Protein AF-A0A7S2E6J2-F1 (afdb_monomer)

Nearest PDB structures (foldseek):
  5vcr-assembly2_B  TM=5.722E-01  e=1.008E+00  Homo sapiens
  5vcr-assembly1_A  TM=5.751E-01  e=1.292E+00  Homo sapiens
  5vcs-assembly1_A  TM=5.087E-01  e=6.532E-01  Homo sapiens
  5vcs-assembly1_B  TM=5.677E-01  e=1.656E+00  Homo sapiens
  5vcm-assembly1_A  TM=4.389E-01  e=5.770E-01  Homo sapiens

Mean predicted aligned error: 14.95 Å

Solvent-accessible surface area (backbone atoms only — not comparable to full-atom values): 14773 Å² total; per-residue (Å²): 134,65,65,67,59,55,45,53,52,41,31,70,73,67,76,42,83,70,91,69,62,67,67,60,56,49,53,53,36,71,76,64,76,53,83,88,70,80,53,68,65,57,50,46,56,49,37,75,72,74,47,98,60,98,64,70,84,74,70,90,72,56,54,74,45,74,38,67,90,38,81,41,40,69,70,78,54,69,82,57,72,49,73,45,78,44,50,64,47,78,28,36,65,72,53,73,93,82,52,46,24,30,37,34,32,47,39,90,72,88,70,39,44,40,63,35,46,38,64,45,40,58,91,46,35,76,46,63,32,35,39,36,38,33,55,64,83,62,50,69,70,60,52,53,52,46,59,64,30,67,39,81,53,56,58,47,78,43,66,41,92,61,64,76,90,46,44,87,80,66,61,92,77,90,49,89,39,42,36,40,38,54,32,89,56,81,69,65,87,66,60,85,51,41,20,45,82,54,97,78,53,45,71,61,62,75,63,43,53,61,36,73,90,72,18,56,76,37,68,73,49,30,56,52,45,65,59,44,38,79,81,37,77,84,67,55,63,38,61,68,95,53,60,54,87

Sequence (245 aa):
YDYRISQILVEGMLGVLPEVPPLIIKEYLAENGKELPINTGKFRKWWDMYCEDEKSPIQESHVISNYASTNLSPRHLADETASIIHGAKHYLPWEQSRHAITLVVSDWQEGLSGHLISHIDSSKHPFSKLVVMVPESTSSSDTDSLVHANTSLHVSIEKRSRPDYMDLCTAPIDTEWFMMTNSYHVVAPHVELLFTNDEQRRPVIPFVPADEHNCDNVCRCHDIHESSLRFAPDNDMVIQDFDML

pLDDT: mean 74.42, std 15.63, range [37.75, 95.19]

Organism: NCBI:txid49249

Foldseek 3Di:
DDVVVVQCVCCLPPVDGDDDPPVVVVVCCVVPVDDDDPCVVVQQVVCVVPPPDPDRSDDDAADEAEQAPEEDEPVVCPPPPHPHYHHYDYFHWQDLVPFAEEEEALEPDDLLLLVQQLLDEVVADSHQAYEYEDALPDDPVSVVSSCPRNYPHGYHYHHDPDDSVCCVVPTDDPTPYYFYDYSPDDDDSHDIWTFHPDPVGHTDQDKFFQDPVTACVPVVSVVQVVVCCVVVVPDGIHGPDTGGD

Radius of gyration: 26.73 Å; Cα contacts (8 Å, |Δi|>4): 343; chains: 1; bounding box: 59×35×81 Å

Secondary structure (DSSP, 8-state):
--HHHHHHHHHHHHSS-----HHHHHHHHHHH------HHHHHHHHHHHH---SS-SS-PPPPEEEEEEEEE-GGGGTT---SEEEEEEE-EEP-TTT--EEEEEE--SSSHHHHHHHT--TTTSS-SEEEEEE-TT--HHHHHHHHTSS-SSEEEEEE-SS-GGGHHHHS---SSEEEEEETTPPPPSS---EE-SSTT--B----EE-SIIIIITSHHHHHHHHHHTTT-TT--EE--TT-B-

Structure (mmCIF, N/CA/C/O backbone):
data_AF-A0A7S2E6J2-F1
#
_entry.id   AF-A0A7S2E6J2-F1
#
loop_
_atom_site.group_PDB
_atom_site.id
_atom_site.type_symbol
_atom_site.label_atom_id
_atom_site.label_alt_id
_atom_site.label_comp_id
_atom_site.label_asym_id
_atom_site.label_entity_id
_atom_site.label_seq_id
_atom_site.pdbx_PDB_ins_code
_atom_site.Cartn_x
_atom_site.Cartn_y
_atom_site.Cartn_z
_atom_site.occupancy
_atom_site.B_iso_or_equiv
_atom_site.auth_seq_id
_atom_site.auth_comp_id
_atom_site.auth_asym_id
_atom_site.auth_atom_id
_atom_site.pdbx_PDB_model_num
ATOM 1 N N . TYR A 1 1 ? 23.609 -8.099 -19.643 1.00 41.03 1 TYR A N 1
ATOM 2 C CA . TYR A 1 1 ? 23.805 -6.647 -19.802 1.00 41.03 1 TYR A CA 1
ATOM 3 C C . TYR A 1 1 ? 24.471 -6.424 -21.151 1.00 41.03 1 TYR A C 1
ATOM 5 O O . TYR A 1 1 ? 25.605 -6.854 -21.325 1.00 41.03 1 TYR A O 1
ATOM 13 N N . ASP A 1 2 ? 23.740 -5.909 -22.143 1.00 37.75 2 ASP A N 1
ATOM 14 C CA . ASP A 1 2 ? 24.273 -5.741 -23.502 1.00 37.75 2 ASP A CA 1
ATOM 15 C C . ASP A 1 2 ? 24.904 -4.354 -23.645 1.00 37.75 2 ASP A C 1
ATOM 17 O O . ASP A 1 2 ? 24.215 -3.353 -23.846 1.00 37.75 2 ASP A O 1
ATOM 21 N N . TYR A 1 3 ? 26.232 -4.305 -23.534 1.00 42.97 3 TYR A N 1
ATOM 22 C CA . TYR A 1 3 ? 27.012 -3.071 -23.625 1.00 42.97 3 TYR A CA 1
ATOM 23 C C . TYR A 1 3 ? 26.821 -2.324 -24.951 1.00 42.97 3 TYR A C 1
ATOM 25 O O . TYR A 1 3 ? 27.018 -1.113 -24.993 1.00 42.97 3 TYR A O 1
ATOM 33 N N . ARG A 1 4 ? 26.386 -3.007 -26.018 1.00 45.34 4 ARG A N 1
ATOM 34 C CA . ARG A 1 4 ? 26.133 -2.380 -27.322 1.00 45.34 4 ARG A CA 1
ATOM 35 C C . ARG A 1 4 ? 24.891 -1.497 -27.273 1.00 45.34 4 ARG A C 1
ATOM 37 O O . ARG A 1 4 ? 24.882 -0.440 -27.891 1.00 45.34 4 ARG A O 1
ATOM 44 N N . ILE A 1 5 ? 23.875 -1.891 -26.501 1.00 47.53 5 ILE A N 1
ATOM 45 C CA . ILE A 1 5 ? 22.680 -1.067 -26.283 1.00 47.53 5 ILE A CA 1
ATOM 46 C C . ILE A 1 5 ? 23.037 0.161 -25.441 1.00 47.53 5 ILE A C 1
ATOM 48 O O . ILE A 1 5 ? 22.637 1.267 -25.792 1.00 47.53 5 ILE A O 1
ATOM 52 N N . SER A 1 6 ? 23.868 0.003 -24.406 1.00 46.81 6 SER A N 1
ATOM 53 C CA . SER A 1 6 ? 24.375 1.135 -23.617 1.00 46.81 6 SER A CA 1
ATOM 54 C C . SER A 1 6 ? 25.221 2.099 -24.457 1.00 46.81 6 SER A C 1
ATOM 56 O O . SER A 1 6 ? 25.091 3.311 -24.316 1.00 46.81 6 SER A O 1
ATOM 58 N N . GLN A 1 7 ? 26.050 1.579 -25.367 1.00 50.91 7 GLN A N 1
ATOM 59 C CA . GLN A 1 7 ? 26.867 2.389 -26.268 1.00 50.91 7 GLN A CA 1
ATOM 60 C C . GLN A 1 7 ? 26.009 3.170 -27.268 1.00 50.91 7 GLN A C 1
ATOM 62 O O . GLN A 1 7 ? 26.205 4.371 -27.415 1.00 50.91 7 GLN A O 1
ATOM 67 N N . ILE A 1 8 ? 25.016 2.526 -27.890 1.00 52.47 8 ILE A N 1
ATOM 68 C CA . ILE A 1 8 ? 24.073 3.189 -28.804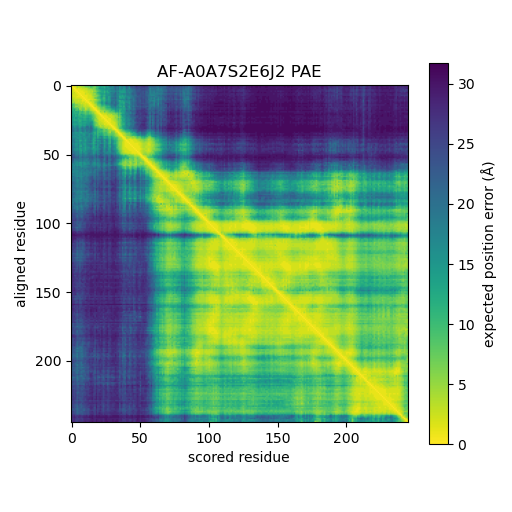 1.00 52.47 8 ILE A CA 1
ATOM 69 C C . ILE A 1 8 ? 23.292 4.291 -28.078 1.00 52.47 8 ILE A C 1
ATOM 71 O O . ILE A 1 8 ? 23.114 5.377 -28.624 1.00 52.47 8 ILE A O 1
ATOM 75 N N . LEU A 1 9 ? 22.857 4.035 -26.842 1.00 48.12 9 LEU A N 1
ATOM 76 C CA . LEU A 1 9 ? 22.108 5.006 -26.045 1.00 48.12 9 LEU A CA 1
ATOM 77 C C . LEU A 1 9 ? 22.966 6.209 -25.638 1.00 48.12 9 LEU A C 1
ATOM 79 O O . LEU A 1 9 ? 22.516 7.342 -25.779 1.00 48.12 9 LEU A O 1
ATOM 83 N N . VAL A 1 10 ? 24.204 5.996 -25.178 1.00 52.78 10 VAL A N 1
ATOM 84 C CA . VAL A 1 10 ? 25.076 7.096 -24.730 1.00 52.78 10 VAL A CA 1
ATOM 85 C C . VAL A 1 10 ? 25.671 7.876 -25.905 1.00 52.78 10 VAL A C 1
ATOM 87 O O . VAL A 1 10 ? 25.669 9.106 -25.868 1.00 52.78 10 VAL A O 1
ATOM 90 N N . GLU A 1 11 ? 26.110 7.203 -26.974 1.00 55.88 11 GLU A N 1
ATOM 91 C CA . GLU A 1 11 ? 26.562 7.880 -28.199 1.00 55.88 11 GLU A CA 1
ATOM 92 C C . GLU A 1 11 ? 25.412 8.641 -28.866 1.00 55.88 11 GLU A C 1
ATOM 94 O O . GLU A 1 11 ? 25.613 9.755 -29.352 1.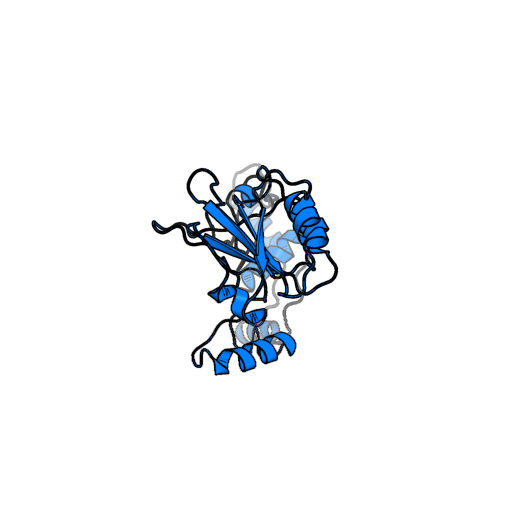00 55.88 11 GLU A O 1
ATOM 99 N N . GLY A 1 12 ? 24.205 8.068 -28.851 1.00 41.12 12 GLY A N 1
ATOM 100 C CA . GLY A 1 12 ? 22.995 8.707 -29.359 1.00 41.12 12 GLY A CA 1
ATOM 101 C C . GLY A 1 12 ? 22.571 9.932 -28.545 1.00 41.12 12 GLY A C 1
ATOM 102 O O . GLY A 1 12 ? 22.185 10.936 -29.135 1.00 41.12 12 GLY A O 1
ATOM 103 N N . MET A 1 13 ? 22.678 9.883 -27.212 1.00 40.56 13 MET A N 1
ATOM 104 C CA . MET A 1 13 ? 22.299 10.995 -26.327 1.00 40.56 13 MET A CA 1
ATOM 105 C C . MET A 1 13 ? 23.333 12.119 -26.263 1.00 40.56 13 MET A C 1
ATOM 107 O O . MET A 1 13 ? 22.961 13.288 -26.224 1.00 40.56 13 MET A O 1
ATOM 111 N N . LEU A 1 14 ? 24.620 11.783 -26.159 1.00 45.97 14 LEU A N 1
ATOM 112 C CA . LEU A 1 14 ? 25.662 12.753 -25.805 1.00 45.97 14 LEU A CA 1
ATOM 113 C C . LEU A 1 14 ? 26.575 13.108 -26.981 1.00 45.97 14 LEU A C 1
ATOM 115 O O . LEU A 1 14 ? 27.396 14.017 -26.865 1.00 45.97 14 LEU A O 1
ATOM 119 N N . GLY A 1 15 ? 26.473 12.388 -28.103 1.00 38.56 15 GLY A N 1
ATOM 120 C CA . GLY A 1 15 ? 27.343 12.581 -29.266 1.00 38.56 15 GLY A CA 1
ATOM 121 C C . GLY A 1 15 ? 28.822 12.272 -28.999 1.00 38.56 15 GLY A C 1
ATOM 122 O O . GLY A 1 15 ? 29.670 12.583 -29.835 1.00 38.56 15 GLY A O 1
ATOM 123 N N . VAL A 1 16 ? 29.139 11.671 -27.849 1.00 43.78 16 VAL A N 1
ATOM 124 C CA . VAL A 1 16 ? 30.488 11.289 -27.418 1.00 43.78 16 VAL A CA 1
ATOM 125 C C . 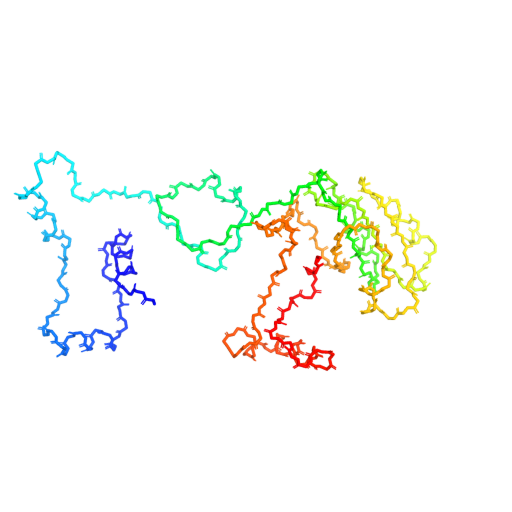VAL A 1 16 ? 30.531 9.795 -27.116 1.00 43.78 16 VAL A C 1
ATOM 127 O O . VAL A 1 16 ? 29.556 9.225 -26.625 1.00 43.78 16 VAL A O 1
ATOM 130 N N . LEU A 1 17 ? 31.666 9.160 -27.419 1.00 48.25 17 LEU A N 1
ATOM 131 C CA . LEU A 1 17 ? 31.890 7.750 -27.103 1.00 48.25 17 LEU A CA 1
ATOM 132 C C . LEU A 1 17 ? 31.928 7.582 -25.570 1.00 48.25 17 LEU A C 1
ATOM 134 O O . LEU A 1 17 ? 32.726 8.273 -24.931 1.00 48.25 17 LEU A O 1
ATOM 138 N N . PRO A 1 18 ? 31.113 6.703 -24.960 1.00 50.50 18 PRO A N 1
ATOM 139 C CA . PRO A 1 18 ? 31.219 6.432 -23.530 1.00 50.50 18 PRO A CA 1
ATOM 140 C C . PRO A 1 18 ? 32.587 5.833 -23.183 1.00 50.50 18 PRO A C 1
ATOM 142 O O . PRO A 1 18 ? 33.120 5.012 -23.932 1.00 50.50 18 PRO A O 1
ATOM 145 N N . GLU A 1 19 ? 33.134 6.188 -22.017 1.00 46.03 19 GLU A N 1
ATOM 146 C CA . GLU A 1 19 ? 34.286 5.480 -21.452 1.00 46.03 19 GLU A CA 1
ATOM 147 C C . GLU A 1 19 ? 33.869 4.050 -21.081 1.00 46.03 19 GLU A C 1
ATOM 149 O O . GLU A 1 19 ? 33.133 3.813 -20.122 1.00 46.03 19 GLU A O 1
ATOM 154 N N . VAL A 1 20 ? 34.322 3.080 -21.874 1.00 50.25 20 VAL A N 1
ATOM 155 C CA . VAL A 1 20 ? 34.096 1.652 -21.624 1.00 50.25 20 VAL A CA 1
ATOM 156 C C . VAL A 1 20 ? 35.210 1.122 -20.708 1.00 50.25 20 VAL A C 1
ATOM 158 O O . VAL A 1 20 ? 36.368 1.518 -20.878 1.00 50.25 20 VAL A O 1
ATOM 161 N N . PRO A 1 21 ? 34.916 0.214 -19.753 1.00 44.59 21 PRO A N 1
ATOM 162 C CA . PRO A 1 21 ? 35.924 -0.337 -18.852 1.00 44.59 21 PRO A CA 1
ATOM 163 C C . PRO A 1 21 ? 37.159 -0.891 -19.594 1.00 44.59 21 PRO A C 1
ATOM 165 O O . PRO A 1 21 ? 37.001 -1.651 -20.557 1.00 44.59 21 PRO A O 1
ATOM 168 N N . PRO A 1 22 ? 38.393 -0.588 -19.136 1.00 46.16 22 PRO A N 1
ATOM 169 C CA . PRO A 1 22 ? 39.625 -0.897 -19.870 1.00 46.16 22 PRO A CA 1
ATOM 170 C C . PRO A 1 22 ? 39.814 -2.374 -20.227 1.00 46.16 22 PRO A C 1
ATOM 172 O O . PRO A 1 22 ? 40.405 -2.677 -21.258 1.00 46.16 22 PRO A O 1
ATOM 175 N N . LEU A 1 23 ? 39.314 -3.299 -19.400 1.00 47.03 23 LEU A N 1
ATOM 176 C CA . LEU A 1 23 ? 39.398 -4.744 -19.648 1.00 47.03 23 LEU A CA 1
ATOM 177 C C . LEU A 1 23 ? 38.627 -5.168 -20.906 1.00 47.03 23 LEU A C 1
ATOM 179 O O . LE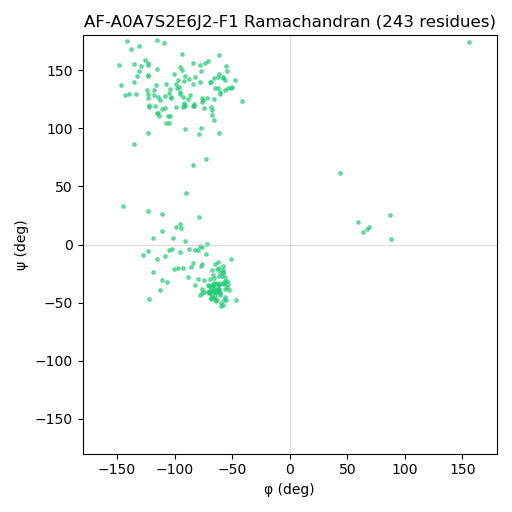U A 1 23 ? 39.164 -5.923 -21.709 1.00 47.03 23 LEU A O 1
ATOM 183 N N . ILE A 1 24 ? 37.439 -4.603 -21.132 1.00 49.66 24 ILE A N 1
ATOM 184 C CA . ILE A 1 24 ? 36.585 -4.920 -22.287 1.00 49.66 24 ILE A CA 1
ATOM 185 C C . ILE A 1 24 ? 37.200 -4.369 -23.580 1.00 49.66 24 ILE A C 1
ATOM 187 O O . ILE A 1 24 ? 37.245 -5.055 -24.600 1.00 49.66 24 ILE A O 1
ATOM 191 N N . ILE A 1 25 ? 37.739 -3.144 -23.534 1.00 49.25 25 ILE A N 1
ATOM 192 C CA . ILE A 1 25 ? 38.473 -2.549 -24.662 1.00 49.25 25 ILE A CA 1
ATOM 193 C C . ILE A 1 25 ? 39.714 -3.390 -24.993 1.00 49.25 25 ILE A C 1
ATOM 195 O O . ILE A 1 25 ? 40.023 -3.615 -26.162 1.00 49.25 25 ILE A O 1
ATOM 199 N N . LYS A 1 26 ? 40.420 -3.878 -23.969 1.00 49.91 26 LYS A N 1
ATOM 200 C CA . LYS A 1 26 ? 41.641 -4.670 -24.126 1.00 49.91 26 LYS A CA 1
ATOM 201 C C . LYS A 1 26 ? 41.364 -6.054 -24.716 1.00 49.91 26 LYS A C 1
ATOM 203 O O . LYS A 1 26 ? 42.124 -6.475 -25.580 1.00 49.91 26 LYS A O 1
ATOM 208 N N . GLU A 1 27 ? 40.284 -6.720 -24.309 1.00 54.41 27 GLU A N 1
ATOM 209 C CA . GLU A 1 27 ? 39.825 -7.988 -24.901 1.00 54.41 27 GLU A CA 1
ATOM 210 C C . GLU A 1 27 ? 39.403 -7.800 -26.367 1.00 54.41 27 GLU A C 1
ATOM 212 O O . GLU A 1 27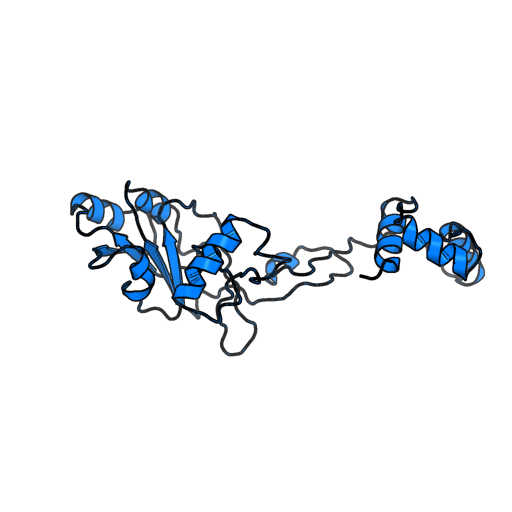 ? 39.886 -8.509 -27.247 1.00 54.41 27 GLU A O 1
ATOM 217 N N . TYR A 1 28 ? 38.613 -6.765 -26.667 1.00 49.00 28 TYR A N 1
ATOM 218 C CA . TYR A 1 28 ? 38.158 -6.477 -28.031 1.00 49.00 28 TYR A CA 1
ATOM 219 C C . TYR A 1 28 ? 39.303 -6.088 -28.988 1.00 49.00 28 TYR A C 1
ATOM 221 O O . TYR A 1 28 ? 39.335 -6.526 -30.143 1.00 49.00 28 TYR A O 1
ATOM 229 N N . LEU A 1 29 ? 40.273 -5.292 -28.519 1.00 50.66 29 LEU A N 1
ATOM 230 C CA . LEU A 1 29 ? 41.475 -4.932 -29.280 1.00 50.66 29 LEU A CA 1
ATOM 231 C C . LEU A 1 29 ? 42.430 -6.118 -29.459 1.00 50.66 29 LEU A C 1
ATOM 233 O O . LEU A 1 29 ? 43.048 -6.228 -30.518 1.00 50.66 29 LEU A O 1
ATOM 237 N N . ALA A 1 30 ? 42.546 -6.997 -28.458 1.00 54.28 30 ALA A N 1
ATOM 238 C CA . ALA A 1 30 ? 43.369 -8.203 -28.538 1.00 54.28 30 ALA A CA 1
ATOM 239 C C . ALA A 1 30 ? 42.816 -9.218 -29.550 1.00 54.28 30 ALA A C 1
ATOM 241 O O . ALA A 1 30 ? 43.599 -9.874 -30.233 1.00 54.28 30 ALA A O 1
ATOM 242 N N . GLU A 1 31 ? 41.491 -9.314 -29.686 1.00 51.47 31 GLU A N 1
ATOM 243 C CA . GLU A 1 31 ? 40.849 -10.217 -30.647 1.00 51.47 31 GLU A CA 1
ATOM 244 C C . GLU A 1 31 ? 40.770 -9.643 -32.071 1.00 51.47 31 GLU A C 1
ATOM 246 O O . GLU A 1 31 ? 40.906 -10.393 -33.037 1.00 51.47 31 GLU A O 1
ATOM 251 N N . ASN A 1 32 ? 40.571 -8.327 -32.233 1.00 53.75 32 ASN A N 1
ATOM 252 C CA . ASN A 1 32 ? 40.195 -7.745 -33.533 1.00 53.75 32 ASN A CA 1
ATOM 253 C C . ASN A 1 32 ? 41.140 -6.657 -34.074 1.00 53.75 32 ASN A C 1
ATOM 255 O O . ASN A 1 32 ? 40.951 -6.200 -35.205 1.00 53.75 32 ASN A O 1
ATOM 259 N N . GLY A 1 33 ? 42.153 -6.238 -33.305 1.00 48.44 33 GLY A N 1
ATOM 260 C CA . GLY A 1 33 ? 43.247 -5.367 -33.755 1.00 48.44 33 GLY A CA 1
ATOM 261 C C . GLY A 1 33 ? 42.841 -3.986 -34.288 1.00 48.44 33 GLY A C 1
ATOM 262 O O . GLY A 1 33 ? 43.606 -3.383 -35.041 1.00 48.44 33 GLY A O 1
ATOM 263 N N . LYS A 1 34 ? 41.639 -3.488 -33.969 1.00 50.72 34 LYS A N 1
ATOM 264 C CA . LYS A 1 34 ? 41.088 -2.249 -34.543 1.00 50.72 34 LYS A CA 1
ATOM 265 C C . LYS A 1 34 ? 40.497 -1.338 -33.474 1.00 50.72 34 LYS A C 1
ATOM 267 O O . LYS A 1 34 ? 39.639 -1.769 -32.709 1.00 50.72 34 LYS A O 1
ATOM 272 N N . GLU A 1 35 ? 40.908 -0.070 -33.492 1.00 53.91 35 GLU A N 1
ATOM 273 C CA . GLU A 1 35 ? 40.213 1.011 -32.785 1.00 53.91 35 GLU A CA 1
ATOM 274 C C . GLU A 1 35 ? 38.749 1.077 -33.232 1.00 53.91 35 GLU A C 1
ATOM 276 O O . GLU A 1 35 ? 38.450 0.889 -34.415 1.00 53.91 35 GLU A O 1
ATOM 281 N N . LEU A 1 36 ? 37.841 1.340 -32.289 1.00 49.53 36 LEU A N 1
ATOM 282 C CA . LEU A 1 36 ? 36.422 1.537 -32.575 1.00 49.53 36 LEU A CA 1
ATOM 283 C C . LEU A 1 36 ? 36.256 2.845 -33.369 1.00 49.53 36 LEU A C 1
ATOM 285 O O . LEU A 1 36 ? 36.502 3.921 -32.824 1.00 49.53 36 LEU A O 1
ATOM 289 N N . PRO A 1 37 ? 35.876 2.791 -34.657 1.00 51.41 37 PRO A N 1
ATOM 290 C CA . PRO A 1 37 ? 35.759 3.996 -35.461 1.00 51.41 37 PRO A CA 1
ATOM 291 C C . PRO A 1 37 ? 34.464 4.745 -35.126 1.00 51.41 37 PRO A C 1
ATOM 293 O O . PRO A 1 37 ? 33.441 4.129 -34.828 1.00 51.41 37 PRO A O 1
ATOM 296 N N . ILE A 1 38 ? 34.488 6.078 -35.254 1.00 49.72 38 ILE A N 1
ATOM 297 C CA . ILE A 1 38 ? 33.293 6.935 -35.188 1.00 49.72 38 ILE A CA 1
ATOM 298 C C . ILE A 1 38 ? 32.353 6.538 -36.335 1.00 49.72 38 ILE A C 1
ATOM 300 O O . ILE A 1 38 ? 32.509 6.957 -37.486 1.00 49.72 38 ILE A O 1
ATOM 304 N N . ASN A 1 39 ? 31.381 5.680 -36.030 1.00 55.81 39 ASN A N 1
ATOM 305 C CA . ASN A 1 39 ? 30.521 5.054 -37.033 1.00 55.81 39 ASN A CA 1
ATOM 306 C C . ASN A 1 39 ? 29.444 5.999 -37.574 1.00 55.81 39 ASN A C 1
ATOM 308 O O . ASN A 1 39 ? 28.923 5.757 -38.662 1.00 55.81 39 ASN A O 1
ATOM 312 N N . THR A 1 40 ? 29.173 7.113 -36.890 1.00 52.66 40 THR A N 1
ATOM 313 C CA . THR A 1 40 ? 28.182 8.122 -37.289 1.00 52.66 40 THR A CA 1
ATOM 314 C C . THR A 1 40 ? 28.446 8.669 -38.692 1.00 52.66 40 THR A C 1
ATOM 316 O O . THR A 1 40 ? 27.536 8.742 -39.515 1.00 52.66 40 THR A O 1
ATOM 319 N N . GLY A 1 41 ? 29.703 9.000 -39.014 1.00 58.44 41 GLY A N 1
ATOM 320 C CA . GLY A 1 41 ? 30.064 9.520 -40.340 1.00 58.44 41 GLY A CA 1
ATOM 321 C C . GLY A 1 41 ? 29.939 8.471 -41.448 1.00 58.44 41 GLY A C 1
ATOM 322 O O . GLY A 1 41 ? 29.502 8.772 -42.558 1.00 58.44 41 GLY A O 1
ATOM 323 N N . LYS A 1 42 ? 30.273 7.215 -41.136 1.00 59.72 42 LYS A N 1
ATOM 324 C CA . LYS A 1 42 ? 30.160 6.089 -42.068 1.00 59.72 42 LYS A CA 1
ATOM 325 C C . LYS A 1 42 ? 28.698 5.723 -42.339 1.00 59.72 42 LYS A C 1
ATOM 327 O O . LYS A 1 42 ? 28.353 5.460 -43.486 1.00 59.72 42 LYS A O 1
ATOM 332 N N . PHE A 1 43 ? 27.855 5.760 -41.310 1.00 56.03 43 PHE A N 1
ATOM 333 C CA . PHE A 1 43 ? 26.421 5.503 -41.411 1.00 56.03 43 PHE A CA 1
ATOM 334 C C . PHE A 1 43 ? 25.711 6.553 -42.271 1.00 56.03 43 PHE A C 1
ATOM 336 O O . PHE A 1 43 ? 25.021 6.180 -43.214 1.00 56.03 43 PHE A O 1
ATOM 343 N N . ARG A 1 44 ? 25.963 7.853 -42.033 1.00 61.84 44 ARG A N 1
ATOM 344 C CA . ARG A 1 44 ? 25.426 8.938 -42.881 1.00 61.84 44 ARG A CA 1
ATOM 345 C C . ARG A 1 44 ? 25.798 8.741 -44.349 1.00 61.84 44 ARG A C 1
ATOM 347 O O . ARG A 1 44 ? 24.930 8.735 -45.205 1.00 61.84 44 ARG A O 1
ATOM 354 N N . LYS A 1 45 ? 27.075 8.451 -44.621 1.00 64.25 45 LYS A N 1
ATOM 355 C CA . LYS A 1 45 ? 27.564 8.217 -45.985 1.00 64.25 45 LYS A CA 1
ATOM 356 C C . LYS A 1 45 ? 26.896 7.023 -46.676 1.00 64.25 45 LYS A C 1
ATOM 358 O O . LYS A 1 45 ? 26.742 7.040 -47.891 1.00 64.25 45 LYS A O 1
ATOM 363 N N . TRP A 1 46 ? 26.562 5.965 -45.940 1.00 61.50 46 TRP A N 1
ATOM 364 C CA . TRP A 1 46 ? 25.830 4.823 -46.493 1.00 61.50 46 TRP A CA 1
ATOM 365 C C . TRP A 1 46 ? 24.360 5.145 -46.728 1.00 61.50 46 TRP A C 1
ATOM 367 O O . TRP A 1 46 ? 23.834 4.777 -47.770 1.00 61.50 46 TRP A O 1
ATOM 377 N N . TRP A 1 47 ? 23.722 5.867 -45.813 1.00 61.31 47 TRP A N 1
ATOM 378 C CA . TRP A 1 47 ? 22.354 6.326 -46.007 1.00 61.31 47 TRP A CA 1
ATOM 379 C C . TRP A 1 47 ? 22.227 7.214 -47.246 1.00 61.31 47 TRP A C 1
ATOM 381 O O . TRP A 1 47 ? 21.443 6.891 -48.127 1.00 61.31 47 TRP A O 1
ATOM 391 N N . ASP A 1 48 ? 23.085 8.228 -47.387 1.00 67.56 48 ASP A N 1
ATOM 392 C CA . ASP A 1 48 ? 23.100 9.122 -48.556 1.00 67.56 48 ASP A CA 1
ATOM 393 C C . ASP A 1 48 ? 23.332 8.369 -49.879 1.00 67.56 48 ASP A C 1
ATOM 395 O O . ASP A 1 48 ? 22.947 8.828 -50.950 1.00 67.56 48 ASP A O 1
ATOM 399 N N . MET A 1 49 ? 24.014 7.221 -49.819 1.00 72.00 49 MET A N 1
ATOM 400 C CA . MET A 1 49 ? 24.366 6.424 -50.993 1.00 72.00 49 MET A CA 1
ATOM 401 C C . MET A 1 49 ? 23.282 5.416 -51.388 1.00 72.00 49 MET A C 1
ATOM 403 O O . MET A 1 49 ? 23.217 5.044 -52.558 1.00 72.00 49 MET A O 1
ATOM 407 N N . TYR A 1 50 ? 22.476 4.939 -50.436 1.00 64.88 50 TYR A N 1
ATOM 408 C CA . TYR A 1 50 ? 21.583 3.792 -50.639 1.00 64.88 50 TYR A CA 1
ATOM 409 C C . TYR A 1 50 ? 20.116 4.045 -50.262 1.00 64.88 50 TYR A C 1
ATOM 411 O O . TYR A 1 50 ? 19.272 3.206 -50.572 1.00 64.88 50 TYR A O 1
ATOM 419 N N . CYS A 1 51 ? 19.790 5.169 -49.623 1.00 57.78 51 CYS A N 1
ATOM 420 C CA . CYS A 1 51 ? 18.422 5.567 -49.299 1.00 57.78 51 CYS A CA 1
ATOM 421 C C . CYS A 1 51 ? 18.061 6.844 -50.073 1.00 57.78 51 CYS A C 1
ATOM 423 O O . CYS A 1 51 ? 18.605 7.909 -49.810 1.00 57.78 51 CYS A O 1
ATOM 425 N N . GLU A 1 52 ? 17.123 6.742 -51.022 1.00 58.31 52 GLU A N 1
ATOM 426 C CA . GLU A 1 52 ? 16.626 7.855 -51.859 1.00 58.31 52 GLU A CA 1
ATOM 427 C C . GLU A 1 52 ? 15.605 8.767 -51.134 1.00 58.31 52 GLU A C 1
ATOM 429 O O . GLU A 1 52 ? 14.765 9.394 -51.776 1.00 58.31 52 GLU A O 1
ATOM 434 N N . ASP A 1 53 ? 15.616 8.817 -49.799 1.00 58.25 53 ASP A N 1
ATOM 435 C CA . ASP A 1 53 ? 14.618 9.559 -49.015 1.00 58.25 53 ASP A CA 1
ATOM 436 C C . ASP A 1 53 ? 15.166 10.937 -48.592 1.00 58.25 53 ASP A C 1
ATOM 438 O O . ASP A 1 53 ? 16.312 11.046 -48.157 1.00 58.25 53 ASP A O 1
ATOM 442 N N . GLU A 1 54 ? 14.355 12.000 -48.673 1.00 55.09 54 GLU A N 1
ATOM 443 C CA . GLU A 1 54 ? 14.765 13.389 -48.355 1.00 55.09 54 GLU A CA 1
ATOM 444 C C . GLU A 1 54 ? 14.981 13.640 -46.846 1.00 55.09 54 GLU A C 1
ATOM 446 O O . GLU A 1 54 ? 15.293 14.754 -46.416 1.00 55.09 54 GLU A O 1
ATOM 451 N N . LYS A 1 55 ? 14.802 12.619 -46.002 1.00 56.44 55 LYS A N 1
ATOM 452 C CA . LYS A 1 55 ? 14.913 12.739 -44.545 1.00 56.44 55 LYS A CA 1
ATOM 453 C C . LYS A 1 55 ? 16.329 12.446 -44.056 1.00 56.44 55 LYS A C 1
ATOM 455 O O . LYS A 1 55 ? 17.010 11.550 -44.549 1.00 56.44 55 LYS A O 1
ATOM 460 N N . SER A 1 56 ? 16.736 13.169 -43.008 1.00 59.53 56 SER A N 1
ATOM 461 C CA . SER A 1 56 ? 18.011 12.937 -42.317 1.00 59.53 56 SER A CA 1
ATOM 462 C C . SER A 1 56 ? 18.147 11.463 -41.880 1.00 59.53 56 SER A C 1
ATOM 464 O O . SER A 1 56 ? 17.198 10.939 -41.286 1.00 59.53 56 SER A O 1
ATOM 466 N N . PRO A 1 57 ? 19.317 10.815 -42.091 1.00 56.44 57 PRO A N 1
ATOM 467 C CA . PRO A 1 57 ? 19.612 9.447 -41.628 1.00 56.44 57 PRO A CA 1
ATOM 468 C C . PRO A 1 57 ? 19.443 9.252 -40.128 1.00 56.44 57 PRO A C 1
ATOM 470 O O . PRO A 1 57 ? 19.236 8.143 -39.645 1.00 56.44 57 PRO A O 1
ATOM 473 N N . ILE A 1 58 ? 19.640 10.335 -39.384 1.00 54.91 58 ILE A N 1
ATOM 474 C CA . ILE A 1 58 ? 19.565 10.359 -37.936 1.00 54.91 58 ILE A CA 1
ATOM 475 C C . ILE A 1 58 ? 18.380 11.250 -37.609 1.00 54.91 58 ILE A C 1
ATOM 477 O O . ILE A 1 58 ? 18.400 12.448 -37.906 1.00 54.91 58 ILE A O 1
ATOM 481 N N . GLN A 1 59 ? 17.348 10.635 -37.049 1.00 54.03 59 GLN A N 1
ATOM 482 C CA . GLN A 1 59 ? 16.185 11.320 -36.511 1.00 54.03 59 GLN A CA 1
ATOM 483 C C . GLN A 1 59 ? 16.264 11.236 -34.994 1.00 54.03 59 GLN A C 1
ATOM 485 O O . GLN A 1 59 ? 16.622 10.193 -34.444 1.00 54.03 59 GLN A O 1
ATOM 490 N N . GLU A 1 60 ? 15.953 12.339 -34.326 1.00 48.44 60 GLU A N 1
ATOM 491 C CA . GLU A 1 60 ? 15.780 12.341 -32.880 1.00 48.44 60 GLU A CA 1
ATOM 492 C C . GLU A 1 60 ? 14.530 11.510 -32.568 1.00 48.44 60 GLU A C 1
ATOM 494 O O . GLU A 1 60 ? 13.433 11.838 -33.024 1.00 48.44 60 GLU A O 1
ATOM 499 N N . SER A 1 61 ? 14.689 10.387 -31.862 1.00 49.44 61 SER A N 1
ATOM 500 C CA . SER A 1 61 ? 13.537 9.644 -31.353 1.00 49.44 61 SER A CA 1
ATOM 501 C C . SER A 1 61 ? 12.998 10.343 -30.112 1.00 49.44 61 SER A C 1
ATOM 503 O O . SER A 1 61 ? 13.754 10.981 -29.374 1.00 49.44 61 SER A O 1
ATOM 505 N N . HIS A 1 62 ? 11.711 10.156 -29.809 1.00 55.81 62 HIS A N 1
ATOM 506 C CA . HIS A 1 62 ? 11.253 10.452 -28.453 1.00 55.81 62 HIS A CA 1
ATOM 507 C C . HIS A 1 62 ? 11.997 9.549 -27.456 1.00 55.81 62 HIS A C 1
ATOM 509 O O . HIS A 1 62 ? 12.600 8.540 -27.843 1.00 55.81 62 HIS A O 1
ATOM 515 N N . VAL A 1 63 ? 11.961 9.930 -26.181 1.00 67.00 63 VAL A N 1
ATOM 516 C CA . VAL A 1 63 ? 12.692 9.290 -25.081 1.00 67.00 63 VAL A CA 1
ATOM 517 C C . VAL A 1 63 ? 12.526 7.761 -25.105 1.00 67.00 63 VAL A C 1
ATOM 519 O O . VAL A 1 63 ? 11.464 7.235 -25.439 1.00 67.00 63 VAL A O 1
ATOM 522 N N . ILE A 1 64 ? 13.597 7.032 -24.789 1.00 64.56 64 ILE A N 1
ATOM 523 C CA . ILE A 1 64 ? 13.529 5.601 -24.478 1.00 64.56 64 ILE A CA 1
ATOM 524 C C . ILE A 1 64 ? 13.524 5.493 -22.957 1.00 64.56 64 ILE A C 1
ATOM 526 O O . ILE A 1 64 ? 14.491 5.900 -22.313 1.00 64.56 64 ILE A O 1
ATOM 530 N N . SER A 1 65 ? 12.454 4.936 -22.397 1.00 68.75 65 SER A N 1
ATOM 531 C CA . SER A 1 65 ? 12.278 4.830 -20.947 1.00 68.75 65 SER A CA 1
ATOM 532 C C . SER A 1 65 ? 12.567 3.399 -20.492 1.00 68.75 65 SER A C 1
ATOM 534 O O . SER A 1 65 ? 12.028 2.425 -21.026 1.00 68.75 65 SER A O 1
ATOM 536 N N . ASN A 1 66 ? 13.469 3.255 -19.520 1.00 67.88 66 ASN A N 1
ATOM 537 C CA . ASN A 1 66 ? 13.861 1.965 -18.958 1.00 67.88 66 ASN A CA 1
ATOM 538 C C . ASN A 1 66 ? 13.412 1.887 -17.501 1.00 67.88 66 ASN A C 1
ATOM 540 O O . ASN A 1 66 ? 13.972 2.559 -16.639 1.00 67.88 66 ASN A O 1
ATOM 544 N N . TYR A 1 67 ? 12.428 1.033 -17.244 1.00 67.00 67 TYR A N 1
ATOM 545 C CA . TYR A 1 67 ? 11.865 0.793 -15.918 1.00 67.00 67 TYR A CA 1
ATOM 546 C C . TYR A 1 67 ? 12.214 -0.598 -15.404 1.00 67.00 67 TYR A C 1
ATOM 548 O O . TYR A 1 67 ? 11.457 -1.150 -14.609 1.00 67.00 67 TYR A O 1
ATOM 556 N N . ALA A 1 68 ? 13.326 -1.180 -15.870 1.00 62.66 68 ALA A N 1
ATOM 557 C CA . ALA A 1 68 ? 13.795 -2.488 -15.428 1.00 62.66 68 ALA A CA 1
ATOM 558 C C . ALA A 1 68 ? 13.643 -2.647 -13.905 1.00 62.66 68 ALA A C 1
ATOM 560 O O . ALA A 1 68 ? 14.147 -1.833 -13.134 1.00 62.66 68 ALA A O 1
ATOM 561 N N . SER A 1 69 ? 12.918 -3.691 -13.499 1.00 57.69 69 SER A N 1
ATOM 562 C CA . SER A 1 69 ? 12.634 -4.027 -12.095 1.00 57.69 69 SER A CA 1
ATOM 563 C C . SER A 1 69 ? 11.699 -3.065 -11.347 1.00 57.69 69 SER A C 1
ATOM 565 O O . SER A 1 69 ? 11.597 -3.150 -10.128 1.00 57.69 69 SER A O 1
ATOM 567 N N . THR A 1 70 ? 10.972 -2.192 -12.050 1.00 65.75 70 THR A N 1
ATOM 568 C CA . THR A 1 70 ? 9.960 -1.308 -11.451 1.00 65.75 70 THR A CA 1
ATOM 569 C C . THR A 1 70 ? 8.561 -1.899 -11.622 1.00 65.75 70 THR A C 1
ATOM 571 O O . THR A 1 70 ? 8.180 -2.344 -12.711 1.00 65.75 70 THR A O 1
ATOM 574 N N . ASN A 1 71 ? 7.777 -1.874 -10.546 1.00 73.44 71 ASN A N 1
ATOM 575 C CA . ASN A 1 71 ? 6.355 -2.199 -10.576 1.00 73.44 71 ASN A CA 1
ATOM 576 C C . ASN A 1 71 ? 5.567 -0.922 -10.886 1.00 73.44 71 ASN A C 1
ATOM 578 O O . ASN A 1 71 ? 5.725 0.077 -10.188 1.00 73.44 71 ASN A O 1
ATOM 582 N N . LEU A 1 72 ? 4.730 -0.939 -11.925 1.00 75.06 72 LEU A N 1
ATOM 583 C CA . LEU A 1 72 ? 3.967 0.237 -12.351 1.00 75.06 72 LEU A CA 1
ATOM 584 C C . LEU A 1 72 ? 2.495 -0.109 -12.586 1.00 75.06 72 LEU A C 1
ATOM 586 O O . LEU A 1 72 ? 2.161 -1.188 -13.086 1.00 75.06 72 LEU A O 1
ATOM 590 N N . SER A 1 73 ? 1.616 0.842 -12.274 1.00 75.50 73 SER A N 1
ATOM 591 C CA . SER A 1 73 ? 0.226 0.829 -12.715 1.00 75.50 73 SER A CA 1
ATOM 592 C C . SER A 1 73 ? 0.110 1.434 -14.128 1.00 75.50 73 SER A C 1
ATOM 594 O O . SER A 1 73 ? 0.957 2.236 -14.533 1.00 75.50 73 SER A O 1
ATOM 596 N N . PRO A 1 74 ? -0.941 1.103 -14.905 1.00 76.38 74 PRO A N 1
ATOM 597 C CA . PRO A 1 74 ? -1.156 1.658 -16.240 1.00 76.38 74 PRO A CA 1
ATOM 598 C C . PRO A 1 74 ? -1.180 3.188 -16.279 1.00 76.38 74 PRO A C 1
ATOM 600 O O . PRO A 1 74 ? -0.754 3.777 -17.267 1.00 76.38 74 PRO A O 1
ATOM 603 N N . ARG A 1 75 ? -1.640 3.843 -15.203 1.00 76.69 75 ARG A N 1
ATOM 604 C CA . ARG A 1 75 ? -1.709 5.308 -15.142 1.00 76.69 75 ARG A CA 1
ATOM 605 C C . ARG A 1 75 ? -0.337 5.975 -15.070 1.00 76.69 75 ARG A C 1
ATOM 607 O O . ARG A 1 75 ? -0.188 7.051 -15.629 1.00 76.69 75 ARG A O 1
ATOM 614 N N . HIS A 1 76 ? 0.672 5.324 -14.484 1.00 77.19 76 HIS A N 1
ATOM 615 C CA . HIS A 1 76 ? 2.049 5.838 -14.492 1.00 77.19 76 HIS A CA 1
ATOM 616 C C . HIS A 1 76 ? 2.641 5.941 -15.900 1.00 77.19 76 HIS A C 1
ATOM 618 O O . HIS A 1 76 ? 3.598 6.675 -16.107 1.00 77.19 76 HIS A O 1
ATOM 624 N N . LEU A 1 77 ? 2.081 5.198 -16.857 1.00 77.88 77 LEU A N 1
ATOM 625 C CA . LEU A 1 77 ? 2.523 5.184 -18.247 1.00 77.88 77 LEU A CA 1
ATOM 626 C C . LEU A 1 77 ? 1.583 5.964 -19.174 1.00 77.88 77 LEU A C 1
ATOM 628 O O . LEU A 1 77 ? 1.881 6.086 -20.357 1.00 77.88 77 LEU A O 1
ATOM 632 N N . ALA A 1 78 ? 0.452 6.472 -18.671 1.00 77.50 78 ALA A N 1
ATOM 633 C CA . ALA A 1 78 ? -0.562 7.124 -19.502 1.00 77.50 78 ALA A CA 1
ATOM 634 C C . ALA A 1 78 ? -0.059 8.433 -20.134 1.00 77.50 78 ALA A C 1
ATOM 636 O O . ALA A 1 78 ? -0.428 8.737 -21.267 1.00 77.50 78 ALA A O 1
ATOM 637 N N . ASP A 1 79 ? 0.814 9.154 -19.426 1.00 76.62 79 ASP A N 1
ATOM 638 C CA . ASP A 1 79 ? 1.414 10.416 -19.875 1.00 76.62 79 ASP A CA 1
ATOM 639 C C . ASP A 1 79 ? 2.858 10.241 -20.391 1.00 76.62 79 ASP A C 1
ATOM 641 O O . ASP A 1 79 ? 3.537 11.218 -20.714 1.00 76.62 79 ASP A O 1
ATOM 645 N N . GLU A 1 80 ? 3.350 9.000 -20.476 1.00 76.62 80 GLU A N 1
ATOM 646 C CA . GLU A 1 80 ? 4.709 8.719 -20.935 1.00 76.62 80 GLU A CA 1
ATOM 647 C C . GLU A 1 80 ? 4.784 8.859 -22.462 1.00 76.62 80 GLU A C 1
ATOM 649 O O . GLU A 1 80 ? 4.081 8.184 -23.212 1.00 76.62 80 GLU A O 1
ATOM 654 N N . THR A 1 81 ? 5.671 9.732 -22.940 1.00 74.62 81 THR A N 1
ATOM 655 C CA . THR A 1 81 ? 5.839 10.014 -24.380 1.00 74.62 81 THR A CA 1
ATOM 656 C C . THR A 1 81 ? 6.958 9.188 -25.019 1.00 74.62 81 THR A C 1
ATOM 658 O O . THR A 1 81 ? 7.457 9.524 -26.095 1.00 74.62 81 THR A O 1
ATOM 661 N N . ALA A 1 82 ? 7.373 8.103 -24.361 1.00 71.19 82 ALA A N 1
ATOM 662 C CA . ALA A 1 82 ? 8.474 7.272 -24.815 1.00 71.19 82 ALA A CA 1
ATOM 663 C C . ALA A 1 82 ? 8.135 6.496 -26.095 1.00 71.19 82 ALA A C 1
ATOM 665 O O . ALA A 1 82 ? 7.055 5.925 -26.234 1.00 71.19 82 ALA A O 1
ATOM 666 N N . SER A 1 83 ? 9.099 6.405 -27.018 1.00 69.88 83 SER A N 1
ATOM 667 C CA . SER A 1 83 ? 8.926 5.600 -28.244 1.00 69.88 83 SER A CA 1
ATOM 668 C C . SER A 1 83 ? 9.035 4.102 -27.959 1.00 69.88 83 SER A C 1
ATOM 670 O O . SER A 1 83 ? 8.463 3.278 -28.670 1.00 69.88 83 SER A O 1
ATOM 672 N N . ILE A 1 84 ? 9.830 3.746 -26.949 1.00 66.56 84 ILE A N 1
ATOM 673 C CA . ILE A 1 84 ? 10.114 2.373 -26.539 1.00 66.56 84 ILE A CA 1
ATOM 674 C C . ILE A 1 84 ? 10.207 2.362 -25.015 1.00 66.56 84 ILE A C 1
ATOM 676 O O . ILE A 1 84 ? 10.964 3.139 -24.432 1.00 66.56 84 ILE A O 1
ATOM 680 N N . ILE A 1 85 ? 9.462 1.453 -24.386 1.00 67.12 85 ILE A N 1
ATOM 681 C CA . ILE A 1 85 ? 9.506 1.208 -22.945 1.00 67.12 85 ILE A CA 1
ATOM 682 C C . ILE A 1 85 ? 10.092 -0.184 -22.717 1.00 67.12 85 ILE A C 1
ATOM 684 O O . ILE A 1 85 ? 9.579 -1.173 -23.242 1.00 67.12 85 ILE A O 1
ATOM 688 N N . HIS A 1 86 ? 11.165 -0.269 -21.934 1.00 57.06 86 HIS A N 1
ATOM 689 C CA . HIS A 1 86 ? 11.819 -1.532 -21.598 1.00 57.06 86 HIS A CA 1
ATOM 690 C C . HIS A 1 86 ? 11.695 -1.832 -20.098 1.00 57.06 86 HIS A C 1
ATOM 692 O O . HIS A 1 86 ? 12.079 -1.019 -19.261 1.00 57.06 86 HIS A O 1
ATOM 698 N N . GLY A 1 87 ? 11.200 -3.027 -19.760 1.00 61.19 87 GLY A N 1
ATOM 699 C CA . GLY A 1 87 ? 11.413 -3.632 -18.441 1.00 61.19 87 GLY A CA 1
ATOM 700 C C . GLY A 1 87 ? 10.443 -3.293 -17.299 1.00 61.19 87 GLY A C 1
ATOM 701 O O . GLY A 1 87 ? 10.852 -3.445 -16.156 1.00 61.19 87 GLY A O 1
ATOM 702 N N . ALA A 1 88 ? 9.186 -2.912 -17.541 1.00 66.88 88 ALA A N 1
ATOM 703 C CA . ALA A 1 88 ? 8.198 -2.714 -16.467 1.00 66.88 88 ALA A CA 1
ATOM 704 C C . ALA A 1 88 ? 7.375 -3.985 -16.172 1.00 66.88 88 ALA A C 1
ATOM 706 O O . ALA A 1 88 ? 6.947 -4.681 -17.096 1.00 66.88 88 ALA A O 1
ATOM 707 N N . LYS A 1 89 ? 7.086 -4.260 -14.892 1.00 69.00 89 LYS A N 1
ATOM 708 C CA . LYS A 1 89 ? 6.020 -5.203 -14.514 1.00 69.00 89 LYS A CA 1
ATOM 709 C C . LYS A 1 89 ? 4.713 -4.431 -14.346 1.00 69.00 89 LYS A C 1
ATOM 711 O O . LYS A 1 89 ? 4.622 -3.532 -13.511 1.00 69.00 89 LYS A O 1
ATOM 716 N N . HIS A 1 90 ? 3.714 -4.786 -15.150 1.00 73.19 90 HIS A N 1
ATOM 717 C CA . HIS A 1 90 ? 2.396 -4.160 -15.115 1.00 73.19 90 HIS A CA 1
ATOM 718 C C . HIS A 1 90 ? 1.497 -4.829 -14.075 1.00 73.19 90 HIS A C 1
ATOM 720 O O . HIS A 1 90 ? 1.304 -6.046 -14.110 1.00 73.19 90 HIS A O 1
ATOM 726 N N . TYR A 1 91 ? 0.903 -4.015 -13.208 1.00 81.69 91 TYR A N 1
ATOM 727 C CA . TYR A 1 91 ? -0.060 -4.439 -12.193 1.00 81.69 91 TYR A CA 1
ATOM 728 C C . TYR A 1 91 ? -1.376 -3.692 -12.348 1.00 81.69 91 TYR A C 1
ATOM 730 O O . TYR A 1 91 ? -1.419 -2.602 -12.915 1.00 81.69 91 TYR A O 1
ATOM 738 N N . LEU A 1 92 ? -2.464 -4.271 -11.853 1.00 81.75 92 LEU A N 1
ATOM 739 C CA . LEU A 1 92 ? -3.743 -3.578 -11.818 1.00 81.75 92 LEU A CA 1
ATOM 740 C C . LEU A 1 92 ? -3.750 -2.575 -10.657 1.00 81.75 92 LEU A C 1
ATOM 742 O O . LEU A 1 92 ? -3.238 -2.892 -9.580 1.00 81.75 92 LEU A O 1
ATOM 746 N N . PRO A 1 93 ? -4.313 -1.371 -10.854 1.00 82.25 93 PRO A N 1
ATOM 747 C CA . PRO A 1 93 ? -4.537 -0.461 -9.747 1.00 82.25 93 PRO A CA 1
ATOM 748 C C . PRO A 1 93 ? -5.661 -0.997 -8.857 1.00 82.25 93 PRO A C 1
ATOM 750 O O . PRO A 1 93 ? -6.531 -1.750 -9.303 1.00 82.25 93 PRO A O 1
ATOM 753 N N . TRP A 1 94 ? -5.667 -0.538 -7.612 1.00 79.56 94 TRP A N 1
ATOM 754 C CA . TRP A 1 94 ? -6.793 -0.711 -6.706 1.00 79.56 94 TRP A CA 1
ATOM 755 C C . TRP A 1 94 ? -8.140 -0.294 -7.326 1.00 79.56 94 TRP A C 1
ATOM 757 O O . TRP A 1 94 ? -8.257 0.785 -7.911 1.00 79.56 94 TRP A O 1
ATOM 767 N N . GLU A 1 95 ? -9.172 -1.119 -7.124 1.00 79.12 95 GLU A N 1
ATOM 768 C CA . GLU A 1 95 ? -10.547 -0.856 -7.560 1.00 79.12 95 GLU A CA 1
ATOM 769 C C . GLU A 1 95 ? -11.504 -0.908 -6.354 1.00 79.12 95 GLU A C 1
ATOM 771 O O . GLU A 1 95 ? -11.981 -1.973 -5.958 1.00 79.12 95 GLU A O 1
ATOM 776 N N . GLN A 1 96 ? -11.809 0.264 -5.785 1.00 71.38 96 GLN A N 1
ATOM 777 C CA . GLN A 1 96 ? -12.602 0.422 -4.552 1.00 71.38 96 GLN A CA 1
ATOM 778 C C . GLN A 1 96 ? -14.013 -0.189 -4.621 1.00 71.38 96 GLN A C 1
ATOM 780 O O . GLN A 1 96 ? -14.605 -0.504 -3.595 1.00 71.38 96 GLN A O 1
ATOM 785 N N . SER A 1 97 ? -14.573 -0.359 -5.821 1.00 75.56 97 SER A N 1
ATOM 786 C CA . SER A 1 97 ? -15.896 -0.963 -6.019 1.00 75.56 97 SER A CA 1
ATOM 787 C C . SER A 1 97 ? -15.901 -2.486 -5.877 1.00 75.56 97 SER A C 1
ATOM 789 O O . SER A 1 97 ? -16.973 -3.072 -5.727 1.00 75.56 97 SER A O 1
ATOM 791 N N . ARG A 1 98 ? -14.735 -3.135 -5.967 1.00 77.44 98 ARG A N 1
ATOM 792 C CA . ARG A 1 98 ? -14.626 -4.599 -6.004 1.00 77.44 98 ARG A CA 1
ATOM 793 C C . ARG A 1 98 ? -14.100 -5.208 -4.727 1.00 77.44 98 ARG A C 1
ATOM 795 O O . ARG A 1 98 ? -14.477 -6.324 -4.392 1.00 77.44 98 ARG A O 1
ATOM 802 N N . HIS A 1 99 ? -13.234 -4.483 -4.049 1.00 82.75 99 HIS A N 1
ATOM 803 C CA . HIS A 1 99 ? -12.479 -4.999 -2.932 1.00 82.75 99 HIS A CA 1
ATOM 804 C C . HIS A 1 99 ? -12.604 -3.999 -1.779 1.00 82.75 99 HIS A C 1
ATOM 806 O O . HIS A 1 99 ? -12.720 -2.791 -1.992 1.00 82.75 99 HIS A O 1
ATOM 812 N N . ALA A 1 100 ? -12.565 -4.493 -0.546 1.00 88.00 100 ALA A N 1
ATOM 813 C CA . ALA A 1 100 ? -12.551 -3.667 0.656 1.00 88.00 100 ALA A CA 1
ATOM 814 C C . ALA A 1 100 ? -11.231 -3.894 1.396 1.00 88.00 100 ALA A C 1
ATOM 816 O O . ALA A 1 100 ? -10.790 -5.038 1.510 1.00 88.00 100 ALA A O 1
ATOM 817 N N . ILE A 1 101 ? -10.618 -2.817 1.897 1.00 89.38 101 ILE A N 1
ATOM 818 C CA . ILE A 1 101 ? -9.380 -2.881 2.686 1.00 89.38 101 ILE A CA 1
ATOM 819 C C . ILE A 1 101 ? -9.608 -2.204 4.023 1.00 89.38 101 ILE A C 1
ATOM 821 O O . ILE A 1 101 ? -10.130 -1.083 4.091 1.00 89.38 101 ILE A O 1
ATOM 825 N N . THR A 1 102 ? -9.188 -2.878 5.082 1.00 93.12 102 THR A N 1
ATOM 826 C CA . THR A 1 102 ? -9.063 -2.280 6.409 1.00 93.12 102 THR A CA 1
ATOM 827 C C . THR A 1 102 ? -7.631 -1.811 6.606 1.00 93.12 102 THR A C 1
ATOM 829 O O . THR A 1 102 ? -6.709 -2.585 6.378 1.00 93.12 102 THR A O 1
ATOM 832 N N . LEU A 1 103 ? -7.425 -0.567 7.033 1.00 92.12 103 LEU A N 1
ATOM 833 C CA . LEU A 1 103 ? -6.121 -0.153 7.545 1.00 92.12 103 LEU A CA 1
ATOM 834 C C . LEU A 1 103 ? -6.085 -0.363 9.059 1.00 92.12 103 LEU A C 1
ATOM 836 O O . LEU A 1 103 ? -6.870 0.228 9.800 1.00 92.12 103 LEU A O 1
ATOM 840 N N . VAL A 1 104 ? -5.152 -1.194 9.498 1.00 93.00 104 VAL A N 1
ATOM 841 C CA . VAL A 1 104 ? -4.820 -1.450 10.894 1.00 93.00 104 VAL A CA 1
ATOM 842 C C . VAL A 1 104 ? -3.690 -0.519 11.302 1.00 93.00 104 VAL A C 1
ATOM 844 O O . VAL A 1 104 ? -2.591 -0.583 10.757 1.00 93.00 104 VAL A O 1
ATOM 847 N N . VAL A 1 105 ? -3.947 0.343 12.278 1.00 92.12 105 VAL A N 1
ATOM 848 C CA . VAL A 1 105 ? -2.955 1.249 12.856 1.00 92.12 105 VAL A CA 1
ATOM 849 C C . VAL A 1 105 ? -2.552 0.706 14.220 1.00 92.12 105 VAL A C 1
ATOM 851 O O . VAL A 1 105 ? -3.297 0.824 15.190 1.00 92.12 105 VAL A O 1
ATOM 854 N N . SER A 1 106 ? -1.366 0.114 14.301 1.00 91.31 106 SER A N 1
ATOM 855 C CA . SER A 1 106 ? -0.735 -0.272 15.559 1.00 91.31 106 SER A CA 1
ATOM 856 C C . SER A 1 106 ? -0.110 0.953 16.224 1.00 91.31 106 SER A C 1
ATOM 858 O O . SER A 1 106 ? 1.023 1.330 15.931 1.00 91.31 106 SER A O 1
ATOM 860 N N . ASP A 1 107 ? -0.844 1.581 17.141 1.00 89.62 107 ASP A N 1
ATOM 861 C CA . ASP A 1 107 ? -0.390 2.784 17.837 1.00 89.62 107 ASP A CA 1
ATOM 862 C C . ASP A 1 107 ? 0.483 2.442 19.051 1.00 89.62 107 ASP A C 1
ATOM 864 O O . ASP A 1 107 ? 0.031 1.750 19.966 1.00 89.62 107 ASP A O 1
ATOM 868 N N . TRP A 1 108 ? 1.737 2.889 19.073 1.00 78.75 108 TRP A N 1
ATOM 869 C CA . TRP A 1 108 ? 2.695 2.517 20.122 1.00 78.75 108 TRP A CA 1
ATOM 870 C C . TRP A 1 108 ? 2.738 3.491 21.305 1.00 78.75 108 TRP A C 1
ATOM 872 O O . TRP A 1 108 ? 3.139 3.054 22.380 1.00 78.75 108 TRP A O 1
ATOM 882 N N . GLN A 1 109 ? 2.274 4.740 21.130 1.00 66.44 109 GLN A N 1
ATOM 883 C CA . GLN A 1 109 ? 1.917 5.785 22.118 1.00 66.44 109 GLN A CA 1
ATOM 884 C C . GLN A 1 109 ? 2.034 7.183 21.460 1.00 66.44 109 GLN A C 1
ATOM 886 O O . GLN A 1 109 ? 2.510 7.299 20.337 1.00 66.44 109 GLN A O 1
ATOM 891 N N . GLU A 1 110 ? 1.624 8.244 22.177 1.00 63.91 110 GLU A N 1
ATOM 892 C CA . GLU A 1 110 ? 1.736 9.684 21.820 1.00 63.91 110 GLU A CA 1
ATOM 893 C C . GLU A 1 110 ? 0.593 10.307 20.997 1.00 63.91 110 GLU A C 1
ATOM 895 O O . GLU A 1 110 ? 0.657 11.486 20.652 1.00 63.91 110 GLU A O 1
ATOM 900 N N . GLY A 1 111 ? -0.492 9.579 20.714 1.00 64.19 111 GLY A N 1
ATOM 901 C CA . GLY A 1 111 ? -1.677 10.163 20.063 1.00 64.19 111 GLY A CA 1
ATOM 902 C C . GLY A 1 111 ? -1.447 10.613 18.612 1.00 64.19 111 GLY A C 1
ATOM 903 O O . GLY A 1 111 ? -2.282 11.310 18.032 1.00 64.19 111 GLY A O 1
ATOM 904 N N . LEU A 1 112 ? -0.334 10.194 18.000 1.00 81.25 112 LEU A N 1
ATOM 905 C CA . LEU A 1 112 ? 0.007 10.486 16.604 1.00 81.25 112 LEU A CA 1
ATOM 906 C C . LEU A 1 112 ? -0.942 9.801 15.613 1.00 81.25 112 LEU A C 1
ATOM 908 O O . LEU A 1 112 ? -1.127 10.277 14.491 1.00 81.25 112 LEU A O 1
ATOM 912 N N . SER A 1 113 ? -1.619 8.737 16.050 1.00 86.81 113 SER A N 1
ATOM 913 C CA . SER A 1 113 ? -2.674 8.064 15.294 1.00 86.81 113 SER A CA 1
ATOM 914 C C . SER A 1 113 ? -3.779 9.032 14.863 1.00 86.81 113 SER A C 1
ATOM 916 O O . SER A 1 113 ? -4.238 8.947 13.729 1.00 86.81 113 SER A O 1
ATOM 918 N N . GLY A 1 114 ? -4.143 10.024 15.684 1.00 88.19 114 GLY A N 1
ATOM 919 C CA . GLY A 1 114 ? -5.143 11.033 15.315 1.00 88.19 114 GLY A CA 1
ATOM 920 C C . GLY A 1 114 ? -4.714 11.899 14.125 1.00 88.19 114 GLY A C 1
ATOM 921 O O . GLY A 1 114 ? -5.515 12.176 13.227 1.00 88.19 114 GLY A O 1
ATOM 922 N N . HIS A 1 115 ? -3.432 12.275 14.070 1.00 87.50 115 HIS A N 1
ATOM 923 C CA . HIS A 1 115 ? -2.871 12.988 12.924 1.00 87.50 115 HIS A CA 1
ATOM 924 C C . HIS A 1 115 ? -2.918 12.117 11.666 1.00 87.50 115 HIS A C 1
ATOM 926 O O . HIS A 1 115 ? -3.406 12.575 10.637 1.00 87.50 115 HIS A O 1
ATOM 932 N N . LEU A 1 116 ? -2.487 10.856 11.753 1.00 89.38 116 LEU A N 1
ATOM 933 C CA . LEU A 1 116 ? -2.543 9.916 10.632 1.00 89.38 116 LEU A CA 1
ATOM 934 C C . LEU A 1 116 ? -3.985 9.739 10.131 1.00 89.38 116 LEU A C 1
ATOM 936 O O . LEU A 1 116 ? -4.257 9.972 8.957 1.00 89.38 116 LEU A O 1
ATOM 940 N N . ILE A 1 117 ? -4.926 9.430 11.026 1.00 91.56 117 ILE A N 1
ATOM 941 C CA . ILE A 1 117 ? -6.335 9.168 10.695 1.00 91.56 117 ILE A CA 1
ATOM 942 C C . ILE A 1 117 ? -6.994 10.384 10.038 1.00 91.56 117 ILE A C 1
ATOM 944 O O . ILE A 1 117 ? -7.684 10.234 9.033 1.00 91.56 117 ILE A O 1
ATOM 948 N N . SER A 1 118 ? -6.751 11.593 10.555 1.00 90.38 118 SER A N 1
ATOM 949 C CA . SER A 1 118 ? -7.346 12.822 10.003 1.00 90.38 118 SER A CA 1
ATOM 950 C C . SER A 1 118 ? -6.898 13.166 8.576 1.00 90.38 118 SER A C 1
ATOM 952 O O . SER A 1 118 ? -7.550 13.964 7.906 1.00 90.38 118 SER A O 1
ATOM 954 N N . HIS A 1 119 ? -5.807 12.568 8.093 1.00 90.69 119 HIS A N 1
ATOM 955 C CA . HIS A 1 119 ? -5.338 12.739 6.716 1.00 90.69 119 HIS A CA 1
ATOM 956 C C . HIS A 1 119 ? -5.819 11.625 5.778 1.00 90.69 119 HIS A C 1
ATOM 958 O O . HIS A 1 119 ? -5.625 11.721 4.564 1.00 90.69 119 HIS A O 1
ATOM 964 N N . ILE A 1 120 ? -6.479 10.591 6.310 1.00 90.06 120 ILE A N 1
ATOM 965 C CA . ILE A 1 120 ? -7.066 9.527 5.503 1.00 90.06 120 ILE A CA 1
ATOM 966 C C . ILE A 1 120 ? -8.439 9.963 5.002 1.00 90.06 120 ILE A C 1
ATOM 968 O O . ILE A 1 120 ? -9.377 10.232 5.753 1.00 90.06 120 ILE A O 1
ATOM 972 N N . ASP A 1 121 ? -8.539 9.964 3.684 1.00 87.69 121 ASP A N 1
ATOM 973 C CA . ASP A 1 121 ? -9.717 10.308 2.901 1.00 87.69 121 ASP A CA 1
ATOM 974 C C . ASP A 1 121 ? -10.100 9.126 2.003 1.00 87.69 121 ASP A C 1
ATOM 976 O O . ASP A 1 121 ? -9.308 8.725 1.149 1.00 87.69 121 ASP A O 1
ATOM 980 N N . SER A 1 122 ? -11.315 8.599 2.174 1.00 86.94 122 SER A N 1
ATOM 981 C CA . SER A 1 122 ? -11.869 7.492 1.377 1.00 86.94 122 SER A CA 1
ATOM 982 C C . SER A 1 122 ? -11.942 7.755 -0.131 1.00 86.94 122 SER A C 1
ATOM 984 O O . SER A 1 122 ? -12.045 6.806 -0.902 1.00 86.94 122 SER A O 1
ATOM 986 N N . SER A 1 123 ? -11.882 9.017 -0.572 1.00 84.62 123 SER A N 1
ATOM 987 C CA . SER A 1 123 ? -11.844 9.379 -1.996 1.00 84.62 123 SER A CA 1
ATOM 988 C C . SER A 1 123 ? -10.440 9.332 -2.609 1.00 84.62 123 SER A C 1
ATOM 990 O O . SER A 1 123 ? -10.304 9.322 -3.832 1.00 84.62 123 SER A O 1
ATOM 992 N N . LYS A 1 124 ? -9.393 9.309 -1.774 1.00 84.69 124 LYS A N 1
ATOM 993 C CA . LYS A 1 124 ? -7.978 9.346 -2.195 1.00 84.69 124 LYS A CA 1
ATOM 994 C C . LYS A 1 124 ? -7.188 8.110 -1.785 1.00 84.69 124 LYS A C 1
ATOM 996 O O . LYS A 1 124 ? -6.165 7.806 -2.394 1.00 84.69 124 LYS A O 1
ATOM 1001 N N . HIS A 1 125 ? -7.657 7.419 -0.753 1.00 88.44 125 HIS A N 1
ATOM 1002 C CA . HIS A 1 125 ? -7.005 6.267 -0.154 1.00 88.44 125 HIS A CA 1
ATOM 1003 C C . HIS A 1 125 ? -7.861 5.016 -0.345 1.00 88.44 125 HIS A C 1
ATOM 1005 O O . HIS A 1 125 ? -9.088 5.102 -0.387 1.00 88.44 125 HIS A O 1
ATOM 1011 N N . PRO A 1 126 ? -7.231 3.837 -0.421 1.00 87.81 126 PRO A N 1
ATOM 1012 C CA . PRO A 1 126 ? -7.909 2.592 -0.772 1.00 87.81 126 PRO A CA 1
ATOM 1013 C C . PRO A 1 126 ? -8.727 1.981 0.378 1.00 87.81 126 PRO A C 1
ATOM 1015 O O . PRO A 1 126 ? -9.341 0.929 0.214 1.00 87.81 126 PRO A O 1
ATOM 1018 N N . PHE A 1 127 ? -8.725 2.609 1.553 1.00 90.00 127 PHE A N 1
ATOM 1019 C CA . PHE A 1 127 ? -9.291 2.035 2.765 1.00 90.00 127 PHE A CA 1
ATOM 1020 C C . PHE A 1 127 ? -10.794 2.276 2.854 1.00 90.00 127 PHE A C 1
ATOM 1022 O O . PHE A 1 127 ? -11.287 3.366 2.580 1.00 90.00 127 PHE A O 1
ATOM 1029 N N . SER A 1 128 ? -11.515 1.246 3.281 1.00 91.25 128 SER A N 1
ATOM 1030 C CA . SER A 1 128 ? -12.943 1.308 3.609 1.00 91.25 128 SER A CA 1
ATOM 1031 C C . SER A 1 128 ? -13.204 1.406 5.112 1.00 91.25 128 SER A C 1
ATOM 1033 O O . SER A 1 128 ? -14.285 1.829 5.520 1.00 91.25 128 SER A O 1
ATOM 1035 N N . LYS A 1 129 ? -12.228 0.998 5.932 1.00 92.94 129 LYS A N 1
ATOM 1036 C CA . LYS A 1 129 ? -12.317 0.944 7.395 1.00 92.94 129 LYS A CA 1
ATOM 1037 C C . LYS A 1 129 ? -10.957 1.201 8.026 1.00 92.94 129 LYS A C 1
ATOM 1039 O O . LYS A 1 129 ? -9.925 0.930 7.409 1.00 92.94 129 LYS A O 1
ATOM 1044 N N . LEU A 1 130 ? -10.984 1.687 9.260 1.00 94.56 130 LEU A N 1
ATOM 1045 C CA . LEU A 1 130 ? -9.812 1.879 10.100 1.00 94.56 130 LEU A CA 1
ATOM 1046 C C . LEU A 1 130 ? -9.991 1.107 11.403 1.00 94.56 130 LEU A C 1
ATOM 1048 O O . LEU A 1 130 ? -11.015 1.256 12.062 1.00 94.56 130 LEU A O 1
ATOM 1052 N N . VAL A 1 131 ? -8.987 0.317 11.770 1.00 95.19 131 VAL A N 1
ATOM 1053 C CA . VAL A 1 131 ? -8.885 -0.353 13.071 1.00 95.19 131 VAL A CA 1
ATOM 1054 C C . VAL A 1 131 ? -7.650 0.197 13.760 1.00 95.19 131 VAL A C 1
ATOM 1056 O O . VAL A 1 131 ? -6.544 0.055 13.249 1.00 95.19 131 VAL A O 1
ATOM 1059 N N . VAL A 1 132 ? -7.809 0.831 14.914 1.00 94.19 132 VAL A N 1
ATOM 1060 C CA . VAL A 1 132 ? -6.687 1.380 15.678 1.00 94.19 132 VAL A CA 1
ATOM 1061 C C . VAL A 1 132 ? -6.440 0.485 16.879 1.00 94.19 132 VAL A C 1
ATOM 1063 O O . VAL A 1 132 ? -7.241 0.445 17.813 1.00 94.19 132 VAL A O 1
ATOM 1066 N N . MET A 1 133 ? -5.320 -0.228 16.854 1.00 93.56 133 MET A N 1
ATOM 1067 C CA . MET A 1 133 ? -4.866 -1.050 17.966 1.00 93.56 133 MET A CA 1
ATOM 1068 C C . MET A 1 133 ? -4.125 -0.148 18.953 1.00 93.56 133 MET A C 1
ATOM 1070 O O . MET A 1 133 ? -3.120 0.474 18.602 1.00 93.56 133 MET A O 1
ATOM 1074 N N . VAL A 1 134 ? -4.619 -0.051 20.186 1.00 92.44 134 VAL A N 1
ATOM 1075 C CA . VAL A 1 134 ? -4.066 0.832 21.226 1.00 92.44 134 VAL A CA 1
ATOM 1076 C C . VAL A 1 134 ? -3.677 0.042 22.478 1.00 92.44 134 VAL A C 1
ATOM 1078 O O . VAL A 1 134 ? -4.257 -1.012 22.740 1.00 92.44 134 VAL A O 1
ATOM 1081 N N . PRO A 1 135 ? -2.725 0.519 23.302 1.00 90.44 135 PRO A N 1
ATOM 1082 C CA . PRO A 1 135 ? -2.421 -0.122 24.581 1.00 90.44 135 PRO A CA 1
ATOM 1083 C C . PRO A 1 135 ? -3.660 -0.285 25.478 1.00 90.44 135 PRO A C 1
ATOM 1085 O O . PRO A 1 135 ? -4.563 0.551 25.473 1.00 90.44 135 PRO A O 1
ATOM 1088 N N . GLU A 1 136 ? -3.689 -1.327 26.313 1.00 89.81 136 GLU A N 1
ATOM 1089 C CA . GLU A 1 136 ? -4.785 -1.543 27.275 1.00 89.81 136 GLU A CA 1
ATOM 1090 C C . GLU A 1 136 ? -4.968 -0.347 28.230 1.00 89.81 136 GLU A C 1
ATOM 1092 O O . GLU A 1 136 ? -6.088 0.012 28.602 1.00 89.81 136 GLU A O 1
ATOM 1097 N N . SER A 1 137 ? -3.859 0.318 28.570 1.00 88.12 137 SER A N 1
ATOM 1098 C CA . SER A 1 137 ? -3.808 1.489 29.445 1.00 88.12 137 SER A CA 1
ATOM 1099 C C . SER A 1 137 ? -4.340 2.784 28.823 1.00 88.12 137 SER A C 1
ATOM 1101 O O . SER A 1 137 ? -4.471 3.772 29.546 1.00 88.12 137 SER A O 1
ATOM 1103 N N . THR A 1 138 ? -4.657 2.812 27.523 1.00 88.25 138 THR A N 1
ATOM 1104 C CA . THR A 1 138 ? -5.173 4.015 26.853 1.00 88.25 138 THR A CA 1
ATOM 1105 C C . THR A 1 138 ? -6.489 4.463 27.487 1.00 88.25 138 THR A C 1
ATOM 1107 O O . THR A 1 138 ? -7.402 3.655 27.706 1.00 88.25 138 THR A O 1
ATOM 1110 N N . SER A 1 139 ? -6.589 5.755 27.807 1.00 87.50 139 SER A N 1
ATOM 1111 C CA . SER A 1 139 ? -7.752 6.325 28.487 1.00 87.50 139 SER A CA 1
ATOM 1112 C C . SER A 1 139 ? -8.960 6.434 27.553 1.00 87.50 139 SER A C 1
ATOM 1114 O O . SER A 1 139 ? -8.811 6.517 26.335 1.00 87.50 139 SER A O 1
ATOM 1116 N N . SER A 1 140 ? -10.173 6.466 28.114 1.00 86.75 140 SER A N 1
ATOM 1117 C CA . SER A 1 140 ? -11.390 6.621 27.305 1.00 86.75 140 SER A CA 1
ATOM 1118 C C . SER A 1 140 ? -11.436 7.958 26.554 1.00 86.75 140 SER A C 1
ATOM 1120 O O . SER A 1 140 ? -11.927 8.011 25.435 1.00 86.75 140 SER A O 1
ATOM 1122 N N . SER A 1 141 ? -10.881 9.034 27.124 1.00 85.06 141 SER A N 1
ATOM 1123 C CA . SER A 1 141 ? -10.823 10.336 26.445 1.00 85.06 141 SER A CA 1
ATOM 1124 C C . SER A 1 141 ? -9.914 10.322 25.216 1.00 85.06 141 SER A C 1
ATOM 1126 O O . SER A 1 141 ? -10.218 10.980 24.219 1.00 85.06 141 SER A O 1
ATOM 1128 N N . ASP A 1 142 ? -8.819 9.561 25.271 1.00 84.31 142 ASP A N 1
ATOM 1129 C CA . ASP A 1 142 ? -7.912 9.414 24.131 1.00 84.31 142 ASP A CA 1
ATOM 1130 C C . ASP A 1 142 ? -8.581 8.584 23.033 1.00 84.31 142 ASP A C 1
ATOM 1132 O O . ASP A 1 142 ? -8.523 8.950 21.861 1.00 84.31 142 ASP A O 1
ATOM 1136 N N . THR A 1 143 ? -9.294 7.512 23.404 1.00 84.81 143 THR A N 1
ATOM 1137 C CA . THR A 1 143 ? -10.056 6.722 22.429 1.00 84.81 143 THR A CA 1
ATOM 1138 C C . THR A 1 143 ? -11.187 7.533 21.798 1.00 84.81 143 THR A C 1
ATOM 1140 O O . THR A 1 143 ? -11.333 7.520 20.581 1.00 84.81 143 THR A O 1
ATOM 1143 N N . ASP A 1 144 ? -11.938 8.314 22.578 1.00 84.12 144 ASP A N 1
ATOM 1144 C CA . ASP A 1 144 ? -13.026 9.147 22.046 1.00 84.12 144 ASP A CA 1
ATOM 1145 C C . ASP A 1 144 ? -12.500 10.180 21.036 1.00 84.12 144 ASP A C 1
ATOM 1147 O O . ASP A 1 144 ? -13.108 10.411 19.990 1.00 84.12 144 ASP A O 1
ATOM 1151 N N . SER A 1 145 ? -11.322 10.752 21.302 1.00 83.94 145 SER A N 1
ATOM 1152 C CA . SER A 1 145 ? -10.667 11.703 20.395 1.00 83.94 145 SER A CA 1
ATOM 1153 C C . SER A 1 145 ? -10.308 11.077 19.042 1.00 83.94 145 SER A C 1
ATOM 1155 O O . SER A 1 145 ? -10.395 11.747 18.015 1.00 83.94 145 SER A O 1
ATOM 1157 N N . LEU A 1 146 ? -9.939 9.794 19.025 1.00 83.88 146 LEU A N 1
ATOM 1158 C CA . LEU A 1 146 ? -9.612 9.052 17.805 1.00 83.88 146 LEU A CA 1
ATOM 1159 C C . LEU A 1 146 ? -10.858 8.651 17.006 1.00 83.88 146 LEU A C 1
ATOM 1161 O O . LEU A 1 146 ? -10.842 8.753 15.781 1.00 83.88 146 LEU A O 1
ATOM 1165 N N . VAL A 1 147 ? -11.952 8.262 17.673 1.00 81.00 147 VAL A N 1
ATOM 1166 C CA . VAL A 1 147 ? -13.240 7.988 16.998 1.00 81.00 147 VAL A CA 1
ATOM 1167 C C . VAL A 1 147 ? -13.767 9.246 16.304 1.00 81.00 147 VAL A C 1
ATOM 1169 O O . VAL A 1 147 ? -14.380 9.169 15.242 1.00 81.00 147 VAL A O 1
ATOM 1172 N N . HIS A 1 148 ? -13.510 10.411 16.896 1.00 80.12 148 HIS A N 1
ATOM 1173 C CA . HIS A 1 148 ? -13.896 11.714 16.361 1.00 80.12 148 HIS A CA 1
ATOM 1174 C C . HIS A 1 148 ? -12.797 12.398 15.540 1.00 80.12 148 HIS A C 1
ATOM 1176 O O . HIS A 1 148 ? -12.912 13.590 15.238 1.00 80.12 148 HIS A O 1
ATOM 1182 N N . ALA A 1 149 ? -11.745 11.670 15.152 1.00 81.12 149 ALA A N 1
ATOM 1183 C CA . ALA A 1 149 ? -10.766 12.186 14.212 1.00 81.12 149 ALA A CA 1
ATOM 1184 C C . ALA A 1 149 ? -11.465 12.584 12.901 1.00 81.12 149 ALA A C 1
ATOM 1186 O O . ALA A 1 149 ? -12.419 11.944 12.458 1.00 81.12 149 ALA A O 1
ATOM 1187 N N . ASN A 1 150 ? -11.003 13.672 12.286 1.00 84.12 150 ASN A N 1
ATOM 1188 C CA . ASN A 1 150 ? -11.621 14.253 11.096 1.00 84.12 150 ASN A CA 1
ATOM 1189 C C . ASN A 1 150 ? -11.358 13.392 9.846 1.00 84.12 150 ASN A C 1
ATOM 1191 O O . ASN A 1 150 ? -10.539 13.752 9.009 1.00 84.12 150 ASN A O 1
ATOM 1195 N N . THR A 1 151 ? -12.022 12.242 9.739 1.00 86.25 151 THR A N 1
ATOM 1196 C CA . THR A 1 151 ? -11.942 11.323 8.600 1.00 86.25 151 THR A CA 1
ATOM 1197 C C . THR A 1 151 ? -13.337 10.962 8.092 1.00 86.25 151 THR A C 1
ATOM 1199 O O . THR A 1 151 ? -14.319 10.991 8.832 1.00 86.25 151 THR A O 1
ATOM 1202 N N . SER A 1 152 ? -13.431 10.619 6.806 1.00 85.06 152 SER A N 1
ATOM 1203 C CA . SER A 1 152 ? -14.663 10.107 6.193 1.00 85.06 152 SER A CA 1
ATOM 1204 C C . SER A 1 152 ? -14.882 8.609 6.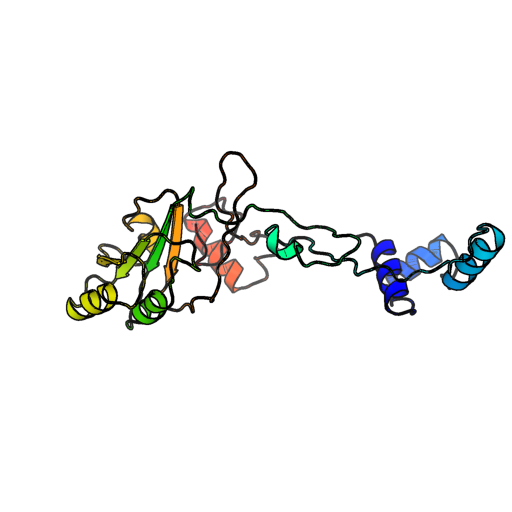432 1.00 85.06 152 SER A C 1
ATOM 1206 O O . SER A 1 152 ? -15.917 8.075 6.035 1.00 85.06 152 SER A O 1
ATOM 1208 N N . LEU A 1 153 ? -13.922 7.927 7.064 1.00 88.75 153 LEU A N 1
ATOM 1209 C CA . LEU A 1 153 ? -13.961 6.490 7.317 1.00 88.75 153 LEU A CA 1
ATOM 1210 C C . LEU A 1 153 ? -14.495 6.146 8.704 1.00 88.75 153 LEU A C 1
ATOM 1212 O O . LEU A 1 153 ? -14.355 6.901 9.662 1.00 88.75 153 LEU A O 1
ATOM 1216 N N . HIS A 1 154 ? -15.073 4.952 8.818 1.00 90.06 154 HIS A N 1
ATOM 1217 C CA . HIS A 1 154 ? -15.393 4.385 10.120 1.00 90.06 154 HIS A CA 1
ATOM 1218 C C . HIS A 1 154 ? -14.106 3.952 10.831 1.00 90.06 154 HIS A C 1
ATOM 1220 O O . HIS A 1 154 ? -13.329 3.172 10.274 1.00 90.06 154 HIS A O 1
ATOM 1226 N N . VAL A 1 155 ? -13.912 4.450 12.053 1.00 93.56 155 VAL A N 1
ATOM 1227 C CA . VAL A 1 155 ? -12.777 4.132 12.926 1.00 93.56 155 VAL A CA 1
ATOM 1228 C C . VAL A 1 155 ? -13.271 3.255 14.073 1.00 93.56 155 VAL A C 1
ATOM 1230 O O . VAL A 1 155 ? -14.098 3.699 14.872 1.00 93.56 155 VAL A O 1
ATOM 1233 N N . SER A 1 156 ? -12.760 2.030 14.170 1.00 93.56 156 SER A N 1
ATOM 1234 C CA . SER A 1 156 ? -12.871 1.201 15.368 1.00 93.56 156 SER A CA 1
ATOM 1235 C C . SER A 1 156 ? -11.575 1.264 16.166 1.00 93.56 156 SER A C 1
ATOM 1237 O O . SER A 1 156 ? -10.483 1.418 15.615 1.00 93.56 156 SER A O 1
ATOM 1239 N N . ILE A 1 157 ? -11.696 1.176 17.487 1.00 93.00 157 ILE A N 1
ATOM 1240 C CA . ILE A 1 157 ? -10.556 1.222 18.396 1.00 93.00 157 ILE A CA 1
ATOM 1241 C C . ILE A 1 157 ? -10.568 -0.038 19.227 1.00 93.00 157 ILE A C 1
ATOM 1243 O O . ILE A 1 157 ? -11.551 -0.336 19.903 1.00 93.00 157 ILE A O 1
ATOM 1247 N N . GLU A 1 158 ? -9.443 -0.732 19.208 1.00 93.56 158 GLU A N 1
ATOM 1248 C CA . GLU A 1 158 ? -9.284 -2.022 19.846 1.00 93.56 158 GLU A CA 1
ATOM 1249 C C . GLU A 1 158 ? -8.147 -1.950 20.848 1.00 93.56 158 GLU A C 1
ATOM 1251 O O . GLU A 1 158 ? -6.991 -1.671 20.519 1.00 93.56 158 GLU A O 1
ATOM 1256 N N . LYS A 1 159 ? -8.484 -2.189 22.114 1.00 92.06 159 LYS A N 1
ATOM 1257 C CA . LYS A 1 159 ? -7.481 -2.261 23.170 1.00 92.06 159 LYS A CA 1
ATOM 1258 C C . LYS A 1 159 ? -6.764 -3.599 23.084 1.00 92.06 159 LYS A C 1
ATOM 1260 O O . LYS A 1 159 ? -7.389 -4.660 23.114 1.00 92.06 159 LYS A O 1
ATOM 1265 N N . ARG A 1 160 ? -5.439 -3.548 23.008 1.00 90.44 160 ARG A N 1
ATOM 1266 C CA . ARG A 1 160 ? -4.589 -4.732 22.930 1.00 90.44 160 ARG A CA 1
ATOM 1267 C C . ARG A 1 160 ? -4.728 -5.598 24.173 1.00 90.44 160 ARG A C 1
ATOM 1269 O O . ARG A 1 160 ? -4.623 -5.112 25.292 1.00 90.44 160 ARG A O 1
ATOM 1276 N N . SER A 1 161 ? -4.856 -6.901 23.948 1.00 87.00 161 SER A N 1
ATOM 1277 C CA . SER A 1 161 ? -4.740 -7.940 24.982 1.00 87.00 161 SER A CA 1
ATOM 1278 C C . SER A 1 161 ? -3.387 -8.666 24.949 1.00 87.00 161 SER A C 1
ATOM 1280 O O . SER A 1 161 ? -3.116 -9.534 25.779 1.00 87.00 161 SER A O 1
ATOM 1282 N N . ARG A 1 162 ? -2.537 -8.342 23.966 1.00 86.56 162 ARG A N 1
ATOM 1283 C CA . ARG A 1 162 ? -1.218 -8.937 23.704 1.00 86.56 162 ARG A CA 1
ATOM 1284 C C . ARG A 1 162 ? -0.209 -7.835 23.341 1.00 86.56 162 ARG A C 1
ATOM 1286 O O . ARG A 1 162 ? -0.628 -6.702 23.116 1.00 86.56 162 ARG A O 1
ATOM 1293 N N . PRO A 1 163 ? 1.104 -8.129 23.303 1.00 84.88 163 PRO A N 1
ATOM 1294 C CA . PRO A 1 163 ? 2.096 -7.179 22.801 1.00 84.88 163 PRO A CA 1
ATOM 1295 C C . PRO A 1 163 ? 1.785 -6.694 21.378 1.00 84.88 163 PRO A C 1
ATOM 1297 O O . PRO A 1 163 ? 1.167 -7.418 20.604 1.00 84.88 163 PRO A O 1
ATOM 1300 N N . ASP A 1 164 ? 2.249 -5.497 21.040 1.00 80.50 164 ASP A N 1
ATOM 1301 C CA . ASP A 1 164 ? 2.023 -4.803 19.763 1.00 80.50 164 ASP A CA 1
ATOM 1302 C C . ASP A 1 164 ? 2.374 -5.617 18.510 1.00 80.50 164 ASP A C 1
ATOM 1304 O O . ASP A 1 164 ? 1.620 -5.619 17.542 1.00 80.50 164 ASP A O 1
ATOM 1308 N N . TYR A 1 165 ? 3.459 -6.388 18.529 1.00 77.94 165 TYR A N 1
ATOM 1309 C CA . TYR A 1 165 ? 3.829 -7.262 17.412 1.00 77.94 165 TYR A CA 1
ATOM 1310 C C . TYR A 1 165 ? 2.788 -8.363 17.124 1.00 77.94 165 TYR A C 1
ATOM 1312 O O . TYR A 1 165 ? 2.830 -8.987 16.066 1.00 77.94 165 TYR A O 1
ATOM 1320 N N . MET A 1 166 ? 1.848 -8.620 18.044 1.00 84.62 166 MET A N 1
ATOM 1321 C CA . MET A 1 166 ? 0.737 -9.557 17.844 1.00 84.62 166 MET A CA 1
ATOM 1322 C C . MET A 1 166 ? -0.491 -8.914 17.200 1.00 84.62 166 MET A C 1
ATOM 1324 O O . MET A 1 166 ? -1.437 -9.645 16.903 1.00 84.62 166 MET A O 1
ATOM 1328 N N . ASP A 1 167 ? -0.493 -7.601 16.956 1.00 86.56 167 ASP A N 1
ATOM 1329 C CA . ASP A 1 167 ? -1.621 -6.900 16.337 1.00 86.56 167 ASP A CA 1
ATOM 1330 C C . ASP A 1 167 ? -1.975 -7.501 14.968 1.00 86.56 167 ASP A C 1
ATOM 1332 O O . ASP A 1 167 ? -3.156 -7.642 14.660 1.00 86.56 167 ASP A O 1
ATOM 1336 N N . LEU A 1 168 ? -0.976 -7.988 14.219 1.00 84.69 168 LEU A N 1
ATOM 1337 C CA . LEU A 1 168 ? -1.163 -8.736 12.969 1.00 84.69 168 LEU A CA 1
ATOM 1338 C C . LEU A 1 168 ? -2.104 -9.945 13.126 1.00 84.69 168 LEU A C 1
ATOM 1340 O O . LEU A 1 168 ? -2.836 -10.299 12.208 1.00 84.69 168 LEU A O 1
ATOM 1344 N N . CYS A 1 169 ? -2.085 -10.588 14.292 1.00 84.88 169 CYS A N 1
ATOM 1345 C CA . CYS A 1 169 ? -2.865 -11.788 14.582 1.00 84.88 169 CYS A CA 1
ATOM 1346 C C . CYS A 1 169 ? -4.178 -11.494 15.317 1.00 84.88 169 CYS A C 1
ATOM 1348 O O . CYS A 1 169 ? -5.043 -12.367 15.378 1.00 84.88 169 CYS A O 1
ATOM 1350 N N . THR A 1 170 ? -4.300 -10.331 15.961 1.00 90.81 170 THR A N 1
ATOM 1351 C CA . THR A 1 170 ? -5.425 -10.026 16.861 1.00 90.81 170 THR A CA 1
ATOM 1352 C C . THR A 1 170 ? -6.323 -8.897 16.384 1.00 90.81 170 THR A C 1
ATOM 1354 O O . THR A 1 170 ? -7.399 -8.733 16.955 1.00 90.81 170 THR A O 1
ATOM 1357 N N . ALA A 1 171 ? -5.915 -8.122 15.378 1.00 92.25 171 ALA A N 1
ATOM 1358 C CA . ALA A 1 171 ? -6.758 -7.075 14.821 1.00 92.25 171 ALA A CA 1
ATOM 1359 C C . ALA A 1 171 ? -8.059 -7.675 14.244 1.00 92.25 171 ALA A C 1
ATOM 1361 O O . ALA A 1 171 ? -8.002 -8.638 13.472 1.00 92.25 171 ALA A O 1
ATOM 1362 N N . PRO A 1 172 ? -9.242 -7.146 14.604 1.00 94.19 172 PRO A N 1
ATOM 1363 C CA . PRO A 1 172 ? -10.505 -7.629 14.063 1.00 94.19 172 PRO A CA 1
ATOM 1364 C C . PRO A 1 172 ? -10.711 -7.106 12.639 1.00 94.19 172 PRO A C 1
ATOM 1366 O O . PRO A 1 172 ? -11.128 -5.969 12.429 1.00 94.19 172 PRO A O 1
ATOM 1369 N N . ILE A 1 173 ? -10.428 -7.963 11.659 1.00 93.06 173 ILE A N 1
ATOM 1370 C CA . ILE A 1 173 ? -10.583 -7.671 10.232 1.00 93.06 173 ILE A CA 1
ATOM 1371 C C . ILE A 1 173 ? -11.768 -8.443 9.668 1.00 93.06 173 ILE A C 1
ATOM 1373 O O . ILE A 1 173 ? -11.858 -9.660 9.811 1.00 93.06 173 ILE A O 1
ATOM 1377 N N . ASP A 1 174 ? -12.670 -7.725 9.003 1.00 91.88 174 ASP A N 1
ATOM 1378 C CA . ASP A 1 174 ? -13.832 -8.288 8.308 1.00 91.88 174 ASP A CA 1
ATOM 1379 C C . ASP A 1 174 ? -13.830 -8.002 6.794 1.00 91.88 174 ASP A C 1
ATOM 1381 O O . ASP A 1 174 ? -14.789 -8.323 6.091 1.00 91.88 174 ASP A O 1
ATOM 1385 N N . THR A 1 175 ? -12.755 -7.394 6.291 1.00 90.56 175 THR A N 1
ATOM 1386 C CA . THR A 1 175 ? -12.518 -7.127 4.870 1.00 90.56 175 THR A CA 1
ATOM 1387 C C . THR A 1 175 ? -11.702 -8.238 4.213 1.00 90.56 175 THR A C 1
ATOM 1389 O O . THR A 1 175 ? -11.083 -9.050 4.894 1.00 90.56 175 THR A O 1
ATOM 1392 N N . GLU A 1 176 ? -11.700 -8.276 2.877 1.00 88.12 176 GLU A N 1
ATOM 1393 C CA . GLU A 1 176 ? -10.942 -9.275 2.107 1.00 88.12 176 GLU A CA 1
ATOM 1394 C C . GLU A 1 176 ? -9.428 -9.128 2.305 1.00 88.12 176 GLU A C 1
ATOM 1396 O O . GLU A 1 176 ? -8.729 -10.123 2.472 1.00 88.12 176 GLU A O 1
ATOM 1401 N N . TRP A 1 177 ? -8.951 -7.883 2.326 1.00 88.88 177 TRP A N 1
ATOM 1402 C CA . TRP A 1 177 ? -7.544 -7.527 2.508 1.00 88.88 177 TRP A CA 1
ATOM 1403 C C . TRP A 1 177 ? -7.401 -6.542 3.666 1.00 88.88 177 TRP A C 1
ATOM 1405 O O . TRP A 1 177 ? -8.366 -5.849 4.025 1.00 88.88 177 TRP A O 1
ATOM 1415 N N . PHE A 1 178 ? -6.210 -6.442 4.252 1.00 89.88 178 PHE A N 1
ATOM 1416 C CA . PHE A 1 178 ? -5.936 -5.430 5.265 1.00 89.88 178 PHE A CA 1
ATOM 1417 C C . PHE A 1 178 ? -4.496 -4.957 5.190 1.00 89.88 178 PHE A C 1
ATOM 1419 O O . PHE A 1 178 ? -3.579 -5.752 5.077 1.00 89.88 178 PHE A O 1
ATOM 1426 N N . MET A 1 179 ? -4.304 -3.650 5.318 1.00 88.44 179 MET A N 1
ATOM 1427 C CA . MET A 1 179 ? -2.976 -3.077 5.445 1.00 88.44 179 MET A CA 1
ATOM 1428 C C . MET A 1 179 ? -2.650 -2.847 6.915 1.00 88.44 179 MET A C 1
ATOM 1430 O O . MET A 1 179 ? -3.527 -2.411 7.656 1.00 88.44 179 MET A O 1
ATOM 1434 N N . MET A 1 180 ? -1.410 -3.077 7.342 1.00 87.62 180 MET A N 1
ATOM 1435 C CA . MET A 1 180 ? -0.977 -2.756 8.705 1.00 87.62 180 MET A CA 1
ATOM 1436 C C . MET A 1 180 ? 0.149 -1.722 8.719 1.00 87.62 180 MET A C 1
ATOM 1438 O O . MET A 1 180 ? 1.141 -1.858 8.013 1.00 87.62 180 MET A O 1
ATOM 1442 N N . THR A 1 181 ? 0.010 -0.704 9.569 1.00 87.62 181 THR A N 1
ATOM 1443 C CA . THR A 1 181 ? 1.014 0.344 9.780 1.00 87.62 181 THR A CA 1
ATOM 1444 C C . THR A 1 181 ? 1.103 0.750 11.254 1.00 87.62 181 THR A C 1
ATOM 1446 O O . THR A 1 181 ? 0.317 0.290 12.082 1.00 87.62 181 THR A O 1
ATOM 1449 N N . ASN A 1 182 ? 2.047 1.629 11.593 1.00 86.56 182 ASN A N 1
ATOM 1450 C CA . ASN A 1 182 ? 2.131 2.283 12.902 1.00 86.56 182 ASN A CA 1
ATOM 1451 C C . ASN A 1 182 ? 1.776 3.781 12.814 1.00 86.56 182 ASN A C 1
ATOM 1453 O O . ASN A 1 182 ? 1.606 4.336 11.727 1.00 86.56 182 ASN A O 1
ATOM 1457 N N . SER A 1 183 ? 1.680 4.451 13.963 1.00 86.00 183 SER A N 1
ATOM 1458 C CA . SER A 1 183 ? 1.268 5.858 14.063 1.00 86.00 183 SER A CA 1
ATOM 1459 C C . SER A 1 183 ? 2.335 6.898 13.672 1.00 86.00 183 SER A C 1
ATOM 1461 O O . SER A 1 183 ? 2.025 8.087 13.650 1.00 86.00 183 SER A O 1
ATOM 1463 N N . TYR A 1 184 ? 3.560 6.492 13.314 1.00 84.69 184 TYR A N 1
ATOM 1464 C CA . TYR A 1 184 ? 4.675 7.403 12.999 1.00 84.69 184 TYR A CA 1
ATOM 1465 C C . TYR A 1 184 ? 4.778 7.798 11.516 1.00 84.69 184 TYR A C 1
ATOM 1467 O O . TYR A 1 184 ? 5.708 8.509 11.129 1.00 84.69 184 TYR A O 1
ATOM 1475 N N . HIS A 1 185 ? 3.844 7.355 10.674 1.00 81.62 185 HIS A N 1
ATOM 1476 C CA . HIS A 1 185 ? 3.871 7.631 9.239 1.00 81.62 185 HIS A CA 1
ATOM 1477 C C . HIS A 1 185 ? 3.065 8.875 8.858 1.00 81.62 185 HIS A C 1
ATOM 1479 O O . HIS A 1 185 ? 2.056 9.226 9.471 1.00 81.62 185 HIS A O 1
ATOM 1485 N N . VAL A 1 186 ? 3.505 9.5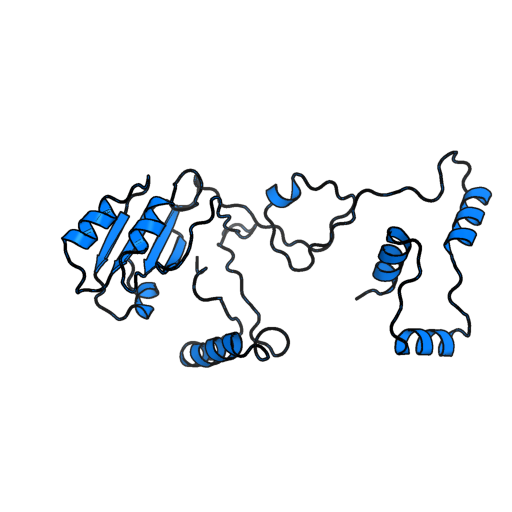29 7.783 1.00 82.31 186 VAL A N 1
ATOM 1486 C CA . VAL A 1 186 ? 2.761 10.609 7.133 1.00 82.31 186 VAL A CA 1
ATOM 1487 C C . VAL A 1 186 ? 1.962 10.018 5.981 1.00 82.31 186 VAL A C 1
ATOM 1489 O O . VAL A 1 186 ? 2.503 9.296 5.146 1.00 82.31 186 VAL A O 1
ATOM 1492 N N . VAL A 1 187 ? 0.677 10.353 5.921 1.00 84.06 187 VAL A N 1
ATOM 1493 C CA . VAL A 1 187 ? -0.210 9.902 4.850 1.00 84.06 187 VAL A CA 1
ATOM 1494 C C . VAL A 1 187 ? 0.103 10.683 3.575 1.00 84.06 187 VAL A C 1
ATOM 1496 O O . VAL A 1 187 ? -0.037 11.908 3.528 1.00 84.06 187 VAL A O 1
ATOM 1499 N N . ALA A 1 188 ? 0.547 9.976 2.535 1.00 84.81 188 ALA A N 1
ATOM 1500 C CA . ALA A 1 188 ? 0.742 10.569 1.219 1.00 84.81 188 ALA A CA 1
ATOM 1501 C C . ALA A 1 188 ? -0.615 11.002 0.633 1.00 84.81 188 ALA A C 1
ATOM 1503 O O . ALA A 1 188 ? -1.586 10.270 0.785 1.00 84.81 188 ALA A O 1
ATOM 1504 N N . PRO A 1 189 ? -0.710 12.129 -0.101 1.00 81.31 189 PRO A N 1
ATOM 1505 C CA . PRO A 1 189 ? -1.986 12.597 -0.653 1.00 81.31 189 PRO A CA 1
ATOM 1506 C C . PRO A 1 189 ? -2.693 11.596 -1.577 1.00 81.31 189 PRO A C 1
ATOM 1508 O O . PRO A 1 189 ? -3.901 11.703 -1.771 1.00 81.31 189 PRO A O 1
ATOM 1511 N N . HIS A 1 190 ? -1.927 10.688 -2.186 1.00 74.25 190 HIS A N 1
ATOM 1512 C CA . HIS A 1 190 ? -2.410 9.603 -3.029 1.00 74.25 190 HIS A CA 1
ATOM 1513 C C . HIS A 1 190 ? -1.586 8.356 -2.713 1.00 74.25 190 HIS A C 1
ATOM 1515 O O . HIS A 1 190 ? -0.356 8.409 -2.744 1.00 74.25 190 HIS A O 1
ATOM 1521 N N . VAL A 1 191 ? -2.265 7.242 -2.447 1.00 75.00 191 VAL A N 1
ATOM 1522 C CA . VAL A 1 191 ? -1.640 5.929 -2.249 1.00 75.00 191 VAL A CA 1
ATOM 1523 C C . VAL A 1 191 ? -2.147 4.994 -3.336 1.00 75.00 191 VAL A C 1
ATOM 1525 O O . VAL A 1 191 ? -3.353 4.876 -3.551 1.00 75.00 191 VAL A O 1
ATOM 1528 N N . GLU A 1 192 ? -1.224 4.336 -4.030 1.00 75.56 192 GLU A N 1
ATOM 1529 C CA . GLU A 1 192 ? -1.546 3.267 -4.970 1.00 75.56 192 GLU A CA 1
ATOM 1530 C C . GLU A 1 192 ? -1.207 1.927 -4.374 1.00 75.56 192 GLU A C 1
ATOM 1532 O O . GLU A 1 192 ? -0.083 1.697 -3.939 1.00 75.56 192 GLU A O 1
ATOM 1537 N N . LEU A 1 193 ? -2.174 1.025 -4.450 1.00 81.06 193 LEU A N 1
ATOM 1538 C CA . LEU A 1 193 ? -1.935 -0.379 -4.202 1.00 81.06 193 LEU A CA 1
ATOM 1539 C C . LEU A 1 193 ? -1.916 -1.100 -5.536 1.00 81.06 193 LEU A C 1
ATOM 1541 O O . LEU A 1 193 ? -2.776 -0.876 -6.397 1.00 81.06 193 LEU A O 1
ATOM 1545 N N . LEU A 1 194 ? -0.910 -1.946 -5.689 1.00 83.94 194 LEU A N 1
ATOM 1546 C CA . LEU A 1 194 ? -0.706 -2.748 -6.877 1.00 83.94 194 LEU A CA 1
ATOM 1547 C C . LEU A 1 194 ? -1.299 -4.131 -6.641 1.00 83.94 194 LEU A C 1
ATOM 1549 O O . LEU A 1 194 ? -1.093 -4.728 -5.588 1.00 83.94 194 LEU A O 1
ATOM 1553 N N . PHE A 1 195 ? -2.015 -4.636 -7.637 1.00 84.06 195 PHE A N 1
ATOM 1554 C CA . PHE A 1 195 ? -2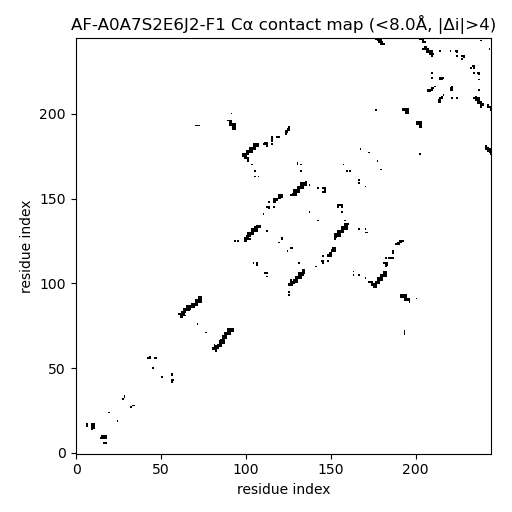.634 -5.953 -7.612 1.00 84.06 195 PHE A CA 1
ATOM 1555 C C . PHE A 1 195 ? -2.164 -6.795 -8.792 1.00 84.06 195 PHE A C 1
ATOM 1557 O O . PHE A 1 195 ? -1.927 -6.280 -9.891 1.00 84.06 195 PHE A O 1
ATOM 1564 N N . THR A 1 196 ? -2.035 -8.104 -8.586 1.00 84.62 196 THR A N 1
ATOM 1565 C CA . THR A 1 196 ? -1.712 -9.042 -9.664 1.00 84.62 196 THR A CA 1
ATOM 1566 C C . THR A 1 196 ? -2.753 -8.961 -10.779 1.00 84.62 196 THR A C 1
ATOM 1568 O O . THR A 1 196 ? -3.946 -8.768 -10.549 1.00 84.62 196 THR A O 1
ATOM 1571 N N . ASN A 1 197 ? -2.294 -9.111 -12.022 1.00 81.44 197 ASN A N 1
ATOM 1572 C CA . ASN A 1 197 ? -3.164 -9.191 -13.195 1.00 81.44 197 ASN A CA 1
ATOM 1573 C C . ASN A 1 197 ? -3.564 -10.650 -13.487 1.00 81.44 197 ASN A C 1
ATOM 1575 O O . ASN A 1 197 ? -3.470 -11.121 -14.619 1.00 81.44 197 ASN A O 1
ATOM 1579 N N . ASP A 1 198 ? -3.930 -11.387 -12.441 1.00 82.69 198 ASP A N 1
ATOM 1580 C CA . ASP A 1 198 ? -4.483 -12.738 -12.526 1.00 82.69 198 ASP A CA 1
ATOM 1581 C C . ASP A 1 198 ? -5.932 -12.745 -12.015 1.00 82.69 198 ASP A C 1
ATOM 1583 O O . ASP A 1 198 ? -6.465 -11.721 -11.580 1.00 82.69 198 ASP A O 1
ATOM 1587 N N . GLU A 1 199 ? -6.604 -13.894 -12.101 1.00 79.88 199 GLU A N 1
ATOM 1588 C CA . GLU A 1 199 ? -7.997 -14.023 -11.654 1.00 79.88 199 GLU A CA 1
ATOM 1589 C C . GLU A 1 199 ? -8.174 -13.734 -10.160 1.00 79.88 199 GLU A C 1
ATOM 1591 O O . GLU A 1 199 ? -9.251 -13.315 -9.743 1.00 79.88 199 GLU A O 1
ATOM 1596 N N . GLN A 1 200 ? -7.127 -13.954 -9.362 1.00 77.69 200 GLN A N 1
ATOM 1597 C CA . GLN A 1 200 ? -7.196 -13.835 -7.913 1.00 77.69 200 GLN A CA 1
ATOM 1598 C C . GLN A 1 200 ? -6.968 -12.411 -7.427 1.00 77.69 200 GLN A C 1
ATOM 1600 O O . GLN A 1 200 ? -7.369 -12.122 -6.305 1.00 77.69 200 GLN A O 1
ATOM 1605 N N . ARG A 1 201 ? -6.365 -11.542 -8.255 1.00 79.88 201 ARG A N 1
ATOM 1606 C CA . ARG A 1 201 ? -6.141 -10.119 -7.963 1.00 79.88 201 ARG A CA 1
ATOM 1607 C C . ARG A 1 201 ? -5.637 -9.934 -6.537 1.00 79.88 201 ARG A C 1
ATOM 1609 O O . ARG A 1 201 ? -6.301 -9.333 -5.699 1.00 79.88 201 ARG A O 1
ATOM 1616 N N . ARG A 1 202 ? -4.475 -10.511 -6.252 1.00 84.12 202 ARG A N 1
ATOM 1617 C CA . ARG A 1 202 ? -3.841 -10.424 -4.938 1.00 84.12 202 ARG A CA 1
ATOM 1618 C C . ARG A 1 202 ? -3.075 -9.110 -4.822 1.00 84.12 202 ARG A C 1
ATOM 1620 O O . ARG A 1 202 ? -2.481 -8.688 -5.822 1.00 84.12 202 ARG A O 1
ATOM 1627 N N . PRO A 1 203 ? -3.051 -8.475 -3.642 1.00 82.88 203 PRO A N 1
ATOM 1628 C CA . PRO A 1 203 ? -2.193 -7.328 -3.423 1.00 82.88 203 PRO A CA 1
ATOM 1629 C C . PRO A 1 203 ? -0.728 -7.732 -3.594 1.00 82.88 203 PRO A C 1
ATOM 1631 O O . PRO A 1 203 ? -0.317 -8.860 -3.314 1.00 82.88 203 PRO A O 1
ATOM 1634 N N . VAL A 1 204 ? 0.061 -6.796 -4.101 1.00 80.44 204 VAL A N 1
ATOM 1635 C CA . VAL A 1 204 ? 1.484 -6.972 -4.356 1.00 80.44 204 VAL A CA 1
ATOM 1636 C C . VAL A 1 204 ? 2.235 -6.240 -3.267 1.00 80.44 204 VAL A C 1
ATOM 1638 O O . VAL A 1 204 ? 2.248 -5.011 -3.231 1.00 80.44 204 VAL A O 1
ATOM 1641 N N . ILE A 1 205 ? 2.878 -7.014 -2.402 1.00 77.50 205 ILE A N 1
ATOM 1642 C CA . ILE A 1 205 ? 3.732 -6.489 -1.345 1.00 77.50 205 ILE A CA 1
ATOM 1643 C C . ILE A 1 205 ? 5.160 -6.424 -1.898 1.00 77.50 205 ILE A C 1
ATOM 1645 O O . ILE A 1 205 ? 5.679 -7.447 -2.363 1.00 77.50 205 ILE A O 1
ATOM 1649 N N . PRO A 1 206 ? 5.802 -5.244 -1.916 1.00 72.62 206 PRO A N 1
ATOM 1650 C CA . PRO A 1 206 ? 7.199 -5.149 -2.300 1.00 72.62 206 PRO A CA 1
ATOM 1651 C C . PRO A 1 206 ? 8.063 -5.894 -1.280 1.00 72.62 206 PRO A C 1
ATOM 1653 O O . PRO A 1 206 ? 7.899 -5.748 -0.071 1.00 72.62 206 PRO A O 1
ATOM 1656 N N . PHE A 1 207 ? 9.010 -6.680 -1.779 1.00 78.88 207 PHE A N 1
ATOM 1657 C CA . PHE A 1 207 ? 9.976 -7.391 -0.953 1.00 78.88 207 PHE A CA 1
ATOM 1658 C C . PHE A 1 207 ? 11.376 -7.249 -1.541 1.00 78.88 207 PHE A C 1
ATOM 1660 O O . PHE A 1 207 ? 11.553 -7.043 -2.746 1.00 78.88 207 PHE A O 1
ATOM 1667 N N . VAL A 1 208 ? 12.369 -7.379 -0.672 1.00 81.56 208 VAL A N 1
ATOM 1668 C CA . VAL A 1 208 ? 13.779 -7.482 -1.033 1.00 81.56 208 VAL A CA 1
ATOM 1669 C C . VAL A 1 208 ? 14.176 -8.953 -0.905 1.00 81.56 208 VAL A C 1
ATOM 1671 O O . VAL A 1 208 ? 13.926 -9.537 0.150 1.00 81.56 208 VAL A O 1
ATOM 1674 N N . PRO A 1 209 ? 14.757 -9.585 -1.940 1.00 85.12 209 PRO A N 1
ATOM 1675 C CA . PRO A 1 209 ? 15.317 -10.925 -1.805 1.00 85.12 209 PRO A CA 1
ATOM 1676 C C . PRO A 1 209 ? 16.352 -10.967 -0.680 1.00 85.12 209 PRO A C 1
ATOM 1678 O O . PRO A 1 209 ? 17.214 -10.090 -0.591 1.00 85.12 209 PRO A O 1
ATOM 1681 N N . ALA A 1 210 ? 16.264 -11.973 0.181 1.00 86.94 210 ALA A N 1
ATOM 1682 C CA . ALA A 1 210 ? 17.178 -12.153 1.298 1.00 86.94 210 ALA A CA 1
ATOM 1683 C C . ALA A 1 210 ? 18.452 -12.881 0.836 1.00 86.94 210 ALA A C 1
ATOM 1685 O O . ALA A 1 210 ? 18.665 -14.056 1.130 1.00 86.94 210 ALA A O 1
ATOM 1686 N N . ASP A 1 211 ? 19.246 -12.192 0.015 1.00 85.19 211 ASP A N 1
ATOM 1687 C CA . ASP A 1 211 ? 20.510 -12.690 -0.526 1.00 85.19 211 ASP A CA 1
ATOM 1688 C C . ASP A 1 211 ? 21.661 -11.685 -0.347 1.00 85.19 211 ASP A C 1
ATOM 1690 O O . ASP A 1 211 ? 21.460 -10.513 -0.002 1.00 85.19 211 ASP A O 1
ATOM 1694 N N . GLU A 1 212 ? 22.880 -12.145 -0.647 1.00 77.62 212 GLU A N 1
ATOM 1695 C CA . GLU A 1 212 ? 24.112 -11.366 -0.491 1.00 77.62 212 GLU A CA 1
ATOM 1696 C C . GLU A 1 212 ? 24.099 -10.061 -1.301 1.00 77.62 212 GLU A C 1
ATOM 1698 O O . GLU A 1 212 ? 24.657 -9.048 -0.881 1.00 77.62 212 GLU A O 1
ATOM 1703 N N . HIS A 1 213 ? 23.451 -10.049 -2.467 1.00 79.31 213 HIS A N 1
ATOM 1704 C CA . HIS A 1 213 ? 23.453 -8.880 -3.343 1.00 79.31 213 HIS A CA 1
ATOM 1705 C C . HIS A 1 213 ? 22.461 -7.805 -2.893 1.00 79.31 213 HIS A C 1
ATOM 1707 O O . HIS A 1 213 ? 22.701 -6.625 -3.153 1.00 79.31 213 HIS A O 1
ATOM 1713 N N . ASN A 1 214 ? 21.363 -8.193 -2.244 1.00 77.00 214 ASN A N 1
ATOM 1714 C CA . ASN A 1 214 ? 20.235 -7.305 -1.978 1.00 77.00 214 ASN A CA 1
ATOM 1715 C C . ASN A 1 214 ? 20.043 -6.974 -0.490 1.00 77.00 214 ASN A C 1
ATOM 1717 O O . ASN A 1 214 ? 19.723 -5.827 -0.172 1.00 77.00 214 ASN A O 1
ATOM 1721 N N . CYS A 1 215 ? 20.236 -7.937 0.416 1.00 81.38 215 CYS A N 1
ATOM 1722 C CA . CYS A 1 215 ? 19.884 -7.787 1.829 1.00 81.38 215 CYS A CA 1
ATOM 1723 C C . CYS A 1 215 ? 21.062 -7.990 2.787 1.00 81.38 215 CYS A C 1
ATOM 1725 O O . CYS A 1 215 ? 21.269 -7.141 3.655 1.00 81.38 215 CYS A O 1
ATOM 1727 N N . ASP A 1 216 ? 21.870 -9.045 2.626 1.00 79.25 216 ASP A N 1
ATOM 1728 C CA . ASP A 1 216 ? 22.832 -9.442 3.674 1.00 79.25 216 ASP A CA 1
ATOM 1729 C C . ASP A 1 216 ? 23.934 -8.400 3.906 1.00 79.25 216 ASP A C 1
ATOM 1731 O O . ASP A 1 216 ? 24.442 -8.242 5.014 1.00 79.25 216 ASP A O 1
ATOM 1735 N N . ASN A 1 217 ? 24.277 -7.630 2.870 1.00 82.50 217 ASN A N 1
ATOM 1736 C CA . ASN A 1 217 ? 25.261 -6.550 2.958 1.00 82.50 217 ASN A CA 1
ATOM 1737 C C . ASN A 1 217 ? 24.702 -5.243 3.561 1.00 82.50 217 ASN A C 1
ATOM 1739 O O . ASN A 1 217 ? 25.452 -4.288 3.777 1.00 82.50 217 ASN A O 1
ATOM 1743 N N . VAL A 1 218 ? 23.398 -5.171 3.842 1.00 84.00 218 VAL A N 1
ATOM 1744 C CA . VAL A 1 218 ? 22.737 -4.015 4.458 1.00 84.00 218 VAL A CA 1
ATOM 1745 C C . VAL A 1 218 ? 22.369 -4.377 5.895 1.00 84.00 218 VAL A C 1
ATOM 1747 O O . VAL A 1 218 ? 21.379 -5.067 6.114 1.00 84.00 218 VAL A O 1
ATOM 1750 N N . CYS A 1 219 ? 23.115 -3.861 6.885 1.00 82.50 219 CYS A N 1
ATOM 1751 C CA . CYS A 1 219 ? 23.001 -4.286 8.293 1.00 82.50 219 CYS A CA 1
ATOM 1752 C C . CYS A 1 219 ? 21.553 -4.381 8.802 1.00 82.50 219 CYS A C 1
ATOM 1754 O O . CYS A 1 219 ? 21.163 -5.394 9.364 1.00 82.50 219 CYS A O 1
ATOM 1756 N N . ARG A 1 220 ? 20.723 -3.358 8.546 1.00 81.94 220 ARG A N 1
ATOM 1757 C CA . ARG A 1 220 ? 19.321 -3.362 8.995 1.00 81.94 220 ARG A CA 1
ATOM 1758 C C . ARG A 1 220 ? 18.478 -4.446 8.312 1.00 81.94 220 ARG A C 1
ATOM 1760 O O . ARG A 1 220 ? 17.602 -5.004 8.956 1.00 81.94 220 ARG A O 1
ATOM 1767 N N . CYS A 1 221 ? 18.711 -4.718 7.028 1.00 83.38 221 CYS A N 1
ATOM 1768 C CA . CYS A 1 221 ? 17.991 -5.767 6.303 1.00 83.38 221 CYS A CA 1
ATOM 1769 C C . CYS A 1 221 ? 18.391 -7.148 6.832 1.00 83.38 221 CYS A C 1
ATOM 1771 O O . CYS A 1 221 ? 17.519 -7.943 7.173 1.00 83.38 221 CYS A O 1
ATOM 1773 N N . HIS A 1 222 ? 19.698 -7.375 6.996 1.00 87.19 222 HIS A N 1
ATOM 1774 C CA . HIS A 1 222 ? 20.248 -8.598 7.573 1.00 87.19 222 HIS A CA 1
ATOM 1775 C C . HIS A 1 222 ? 19.699 -8.878 8.982 1.00 87.19 222 HIS A C 1
ATOM 1777 O O . HIS A 1 222 ? 19.204 -9.970 9.239 1.00 87.19 222 HIS A O 1
ATOM 1783 N N . ASP A 1 223 ? 19.688 -7.881 9.874 1.00 87.56 223 ASP A N 1
ATOM 1784 C CA . ASP A 1 223 ? 19.188 -8.047 11.248 1.00 87.56 223 ASP A CA 1
ATOM 1785 C C . ASP A 1 223 ? 17.697 -8.442 11.291 1.00 87.56 223 ASP A C 1
ATOM 1787 O O . ASP A 1 223 ? 17.276 -9.263 12.118 1.00 87.56 223 ASP A O 1
ATOM 1791 N N . ILE A 1 224 ? 16.885 -7.862 10.396 1.00 84.44 224 ILE A N 1
ATOM 1792 C CA . ILE A 1 224 ? 15.460 -8.192 10.251 1.00 84.44 224 ILE A CA 1
ATOM 1793 C C . ILE A 1 224 ? 15.305 -9.614 9.703 1.00 84.44 224 ILE A C 1
ATOM 1795 O O . ILE A 1 224 ? 14.519 -10.396 10.245 1.00 84.44 224 ILE A O 1
ATOM 1799 N N . HIS A 1 225 ? 16.074 -9.972 8.670 1.00 89.19 225 HIS A N 1
ATOM 1800 C CA . HIS A 1 225 ? 16.055 -11.311 8.084 1.00 89.19 225 HIS A CA 1
ATOM 1801 C C . HIS A 1 225 ? 16.435 -12.381 9.110 1.00 89.19 225 HIS A C 1
ATOM 1803 O O . HIS A 1 225 ? 15.631 -13.274 9.370 1.00 89.19 225 HIS A O 1
ATOM 1809 N N . GLU A 1 226 ? 17.568 -12.235 9.795 1.00 89.50 226 GLU A N 1
ATOM 1810 C CA . GLU A 1 226 ? 18.027 -13.140 10.860 1.00 89.50 226 GLU A CA 1
ATOM 1811 C C . GLU A 1 226 ? 16.994 -13.297 11.985 1.00 89.50 226 GLU A C 1
ATOM 1813 O O . GLU A 1 226 ? 16.765 -14.388 12.517 1.00 89.50 226 GLU A O 1
ATOM 1818 N N . SER A 1 227 ? 16.311 -12.206 12.341 1.00 85.44 227 SER A N 1
ATOM 1819 C CA . SER A 1 227 ? 15.225 -12.251 13.322 1.00 85.44 227 SER A CA 1
ATOM 1820 C C . SER A 1 227 ? 14.020 -13.042 12.805 1.00 85.44 227 SER A C 1
ATOM 1822 O O . SER A 1 227 ? 13.429 -13.816 13.563 1.00 85.44 227 SER A O 1
ATOM 1824 N N . SER A 1 228 ? 13.678 -12.893 11.522 1.00 86.62 228 SER A N 1
ATOM 1825 C CA . SER A 1 228 ? 12.562 -13.598 10.880 1.00 86.62 228 SER A CA 1
ATOM 1826 C C . SER A 1 228 ? 12.781 -15.114 10.797 1.00 86.62 228 SER A C 1
ATOM 1828 O O . SER A 1 228 ? 11.833 -15.876 11.001 1.00 86.62 228 SER A O 1
ATOM 1830 N N . LEU A 1 229 ? 14.030 -15.566 10.616 1.00 89.06 229 LEU A N 1
ATOM 1831 C CA . LEU A 1 229 ? 14.387 -16.988 10.504 1.00 89.06 229 LEU A CA 1
ATOM 1832 C C . LEU A 1 229 ? 14.045 -17.802 11.761 1.00 89.06 229 LEU A C 1
ATOM 1834 O O . LEU A 1 229 ? 13.866 -19.017 11.697 1.00 89.06 229 LEU A O 1
ATOM 1838 N N . ARG A 1 230 ? 13.878 -17.140 12.913 1.00 87.38 230 ARG A N 1
ATOM 1839 C CA . ARG A 1 230 ? 13.411 -17.781 14.156 1.00 87.38 230 ARG A CA 1
ATOM 1840 C C . ARG A 1 230 ? 11.968 -18.276 14.067 1.00 87.38 230 ARG A C 1
ATOM 1842 O O . ARG A 1 230 ? 11.596 -19.187 14.803 1.00 87.38 230 ARG A O 1
ATOM 1849 N N . PHE A 1 231 ? 11.165 -17.659 13.205 1.00 82.69 231 PHE A N 1
ATOM 1850 C CA . PHE A 1 231 ? 9.741 -17.947 13.034 1.00 82.69 231 PHE A CA 1
ATOM 1851 C C . PHE A 1 231 ? 9.445 -18.606 11.683 1.00 82.69 231 PHE A C 1
ATOM 1853 O O . PHE A 1 231 ? 8.528 -19.420 11.594 1.00 82.69 231 PHE A O 1
ATOM 1860 N N . ALA A 1 232 ? 10.240 -18.292 10.658 1.00 85.94 232 ALA A N 1
ATOM 1861 C CA . ALA A 1 232 ? 10.150 -18.849 9.315 1.00 85.94 232 ALA A CA 1
ATOM 1862 C C . ALA A 1 232 ? 11.559 -19.220 8.808 1.00 85.94 232 ALA A C 1
ATOM 1864 O O . ALA A 1 232 ? 12.198 -18.406 8.145 1.00 85.94 232 ALA A O 1
ATOM 1865 N N . PRO A 1 233 ? 12.062 -20.431 9.119 1.00 91.81 233 PRO A N 1
ATOM 1866 C CA . PRO A 1 233 ? 13.435 -20.839 8.794 1.00 91.81 233 PRO A CA 1
ATOM 1867 C C . PRO A 1 233 ? 13.777 -20.837 7.301 1.00 91.81 233 PRO A C 1
ATOM 1869 O O . PRO A 1 233 ? 14.944 -20.715 6.949 1.00 91.81 233 PRO A O 1
ATOM 1872 N N . ASP A 1 234 ? 12.767 -20.963 6.440 1.00 92.38 234 ASP A N 1
ATOM 1873 C CA . ASP A 1 234 ? 12.919 -20.975 4.983 1.00 92.38 234 ASP A CA 1
ATOM 1874 C C . ASP A 1 234 ? 12.620 -19.600 4.351 1.00 92.38 234 ASP A C 1
ATOM 1876 O O . ASP A 1 234 ? 12.368 -19.518 3.152 1.00 92.38 234 ASP A O 1
ATOM 1880 N N . ASN A 1 235 ? 12.577 -18.520 5.145 1.00 87.81 235 ASN A N 1
ATOM 1881 C CA . ASN A 1 235 ? 12.274 -17.187 4.632 1.00 87.81 235 ASN A CA 1
ATOM 1882 C C . ASN A 1 235 ? 13.410 -16.666 3.738 1.00 87.81 235 ASN A C 1
ATOM 1884 O O . ASN A 1 235 ? 14.527 -16.456 4.206 1.00 87.81 235 ASN A O 1
ATOM 1888 N N . ASP A 1 236 ? 13.103 -16.404 2.472 1.00 89.81 236 ASP A N 1
ATOM 1889 C CA . ASP A 1 236 ? 14.016 -15.883 1.451 1.00 89.81 236 ASP A CA 1
ATOM 1890 C C . ASP A 1 236 ? 13.673 -14.444 1.029 1.00 89.81 236 ASP A C 1
ATOM 1892 O O . ASP A 1 236 ? 14.201 -13.924 0.042 1.00 89.81 236 ASP A O 1
ATOM 1896 N N . MET A 1 237 ? 12.791 -13.776 1.778 1.00 87.31 237 MET A N 1
ATOM 1897 C CA . MET A 1 237 ? 12.312 -12.432 1.477 1.00 87.31 237 MET A CA 1
ATOM 1898 C C . MET A 1 237 ? 12.301 -11.549 2.724 1.00 87.31 237 MET A C 1
ATOM 1900 O O . MET A 1 237 ? 11.883 -11.953 3.808 1.00 87.31 237 MET A O 1
ATOM 1904 N N . VAL A 1 238 ? 12.692 -10.289 2.558 1.00 80.75 238 VAL A N 1
ATOM 1905 C CA . VAL A 1 238 ? 12.518 -9.248 3.570 1.00 80.75 238 VAL A CA 1
ATOM 1906 C C . VAL A 1 238 ? 11.479 -8.256 3.086 1.00 80.75 238 VAL A C 1
ATOM 1908 O O . VAL A 1 238 ? 11.660 -7.566 2.081 1.00 80.75 238 VAL A O 1
ATOM 1911 N N . ILE A 1 239 ? 10.380 -8.187 3.825 1.00 75.94 239 ILE A N 1
ATOM 1912 C CA . ILE A 1 239 ? 9.350 -7.167 3.659 1.00 75.94 239 ILE A CA 1
ATOM 1913 C C . ILE A 1 239 ? 9.714 -6.037 4.616 1.00 75.94 239 ILE A C 1
ATOM 1915 O O . ILE A 1 239 ? 9.952 -6.282 5.798 1.00 75.94 239 ILE A O 1
ATOM 1919 N N . GLN A 1 240 ? 9.811 -4.807 4.112 1.00 65.81 240 GLN A N 1
ATOM 1920 C CA . GLN A 1 240 ? 10.020 -3.665 4.998 1.00 65.81 240 GLN A CA 1
ATOM 1921 C C . GLN A 1 240 ? 8.764 -3.435 5.839 1.00 65.81 240 GLN A C 1
ATOM 1923 O O . GLN A 1 240 ? 7.647 -3.570 5.347 1.00 65.81 240 GLN A O 1
ATOM 1928 N N . ASP A 1 241 ? 8.991 -3.109 7.110 1.00 55.84 241 A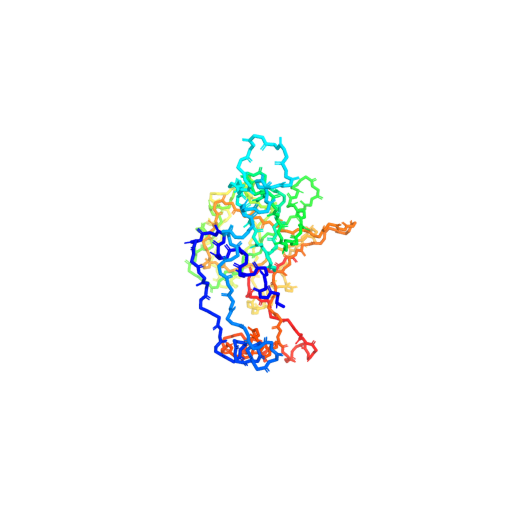SP A N 1
ATOM 1929 C CA . ASP A 1 241 ? 8.128 -3.405 8.257 1.00 55.84 241 ASP A CA 1
ATOM 1930 C C . ASP A 1 241 ? 6.623 -3.031 8.163 1.00 55.84 241 ASP A C 1
ATOM 1932 O O . ASP A 1 241 ? 5.869 -3.502 9.009 1.00 55.84 241 ASP A O 1
ATOM 1936 N N . PHE A 1 242 ? 6.132 -2.232 7.198 1.00 56.09 242 PHE A N 1
ATOM 1937 C CA . PHE A 1 242 ? 4.769 -1.659 7.265 1.00 56.09 242 PHE A CA 1
ATOM 1938 C C . PHE A 1 242 ? 3.989 -1.493 5.941 1.00 56.09 242 PHE A C 1
ATOM 1940 O O . PHE A 1 242 ? 3.163 -0.590 5.845 1.00 56.09 242 PHE A O 1
ATOM 1947 N N . ASP A 1 243 ? 4.184 -2.383 4.960 1.00 50.91 243 ASP A N 1
ATOM 1948 C CA . ASP A 1 243 ? 3.361 -2.455 3.728 1.00 50.91 243 ASP A CA 1
ATOM 1949 C C . ASP A 1 243 ? 2.710 -3.841 3.522 1.00 50.91 243 ASP A C 1
ATOM 1951 O O . ASP A 1 243 ? 2.492 -4.286 2.394 1.00 50.91 243 ASP A O 1
ATOM 1955 N N . MET A 1 244 ? 2.417 -4.573 4.603 1.00 56.69 244 MET A N 1
ATOM 1956 C CA . MET A 1 244 ? 1.718 -5.860 4.485 1.00 56.69 244 MET A CA 1
ATOM 1957 C C . MET A 1 244 ? 0.235 -5.622 4.201 1.00 56.69 244 MET A C 1
ATOM 1959 O O . MET A 1 244 ? -0.392 -4.904 4.975 1.00 56.69 244 MET A O 1
ATOM 1963 N N . LEU A 1 245 ? -0.273 -6.200 3.105 1.00 54.44 245 LEU A N 1
ATOM 1964 C CA . LEU A 1 245 ? -1.641 -6.106 2.564 1.00 54.44 245 LEU A CA 1
ATOM 1965 C C . LEU A 1 245 ? -2.387 -7.445 2.585 1.00 54.44 245 LEU A C 1
ATOM 1967 O O . LEU A 1 245 ? -1.718 -8.469 2.319 1.00 54.44 245 LEU A O 1
#